Protein AF-A0A4V1UW09-F1 (afdb_monomer_lite)

pLDDT: mean 83.08, std 17.31, range [24.69, 98.88]

Secondary structure (DSSP, 8-state):
------------PPPP-----------------PPP-HHHHHHTT-EEE-S--TT--EEEE-SSEEEEE-TTSSSSSS---EEESS-EE-PPPPTT--GGG---EEEEETTEEEEE----TTSHHHHHHHHH-SEEPP--EEEEEEB-TTSPBP-GGG-EEEEEEEETTTTEEEEEEEETTEEEEEEEEE-SSSS-EEEEEE-TTTTTTSEEEEEE--B-----S-SS-SBTTS---TTEEEEEETTEEEEEE--TT-SS--EEEEEE--SS------SSTT-------EEEEEEEEETTEEEE-HHHHHTT-BTTB------TTTT--SSTTS--EEEEEEEETTEEEE-

Sequence (351 aa):
MTKRLFVSLAFLTPISSALTALPAAAQMSSTPKVPIDRRALVTRHNIVLTQFNGERPLQVGNGEFAFGMDITGLQSFTPFNTMSHWGWRSLPLPEGKKPEDYRRQLVDSNGRKVPYSIADPMQPEISEWLKGNPHRINLGRVGLKLTKSDGTAATAEDIQNPRQELDLWSGLVTSRFTFEGQPVEVVTACDPDADAVAARIDSPLLQSGKLAVFLDFPGDNGSQFQNFVGDWSRPDIGGARLKLKGQRAEIARRFEGDTQDNYHVALTWQGVATLTAPENPSRTSVLPLIIEKAEYGRGNSWVDATEALTKRIRGNRLSIRIEDTLVGDPAPGVSKSLKLTYSLGGRRIET

Foldseek 3Di:
DDDDDDDDDDDDDDDDDDDDDDPDDPPPPPPPPDDDPVLVVQQVPKDKDFAWDQQDFDWFDQQFWIATDTLLLFCALHQAATFGPQQWDADDAPPPDDLVVDFFAQDDDPNGGDGHLAADPVPNRSSVRVVLPGAGAGPWTKHKFAADPVRDTDFSVQWARWMWIQRRVVSKIWIWTDGPNKIKIKIWHQDNPDNDIDIDIDIPCVVVVRIDMDIFAAAADSDHPDSHHHHPLPGQLVQWDWDDDPQKIKIFGDHPPDPDGSDIDIGGDDDDDDDDDPPDPNDDPFPAKAFPWKWKFDDPFIDTLRVLQRVQDDRRDGDDDDDCVSPHDRDPPDDIDMWTWIDGSNDTDTD

Radius of gyration: 29.02 Å; chains: 1; bounding box: 67×98×60 Å

Structure (mmCIF, N/CA/C/O backbone):
data_AF-A0A4V1UW09-F1
#
_entry.id   AF-A0A4V1UW09-F1
#
loop_
_atom_site.group_PDB
_atom_site.id
_atom_site.type_symbol
_atom_site.label_atom_id
_atom_site.label_alt_id
_atom_site.label_comp_id
_atom_site.label_asym_id
_atom_site.label_entity_id
_atom_site.label_seq_id
_atom_site.pdbx_PDB_ins_code
_atom_site.Cartn_x
_atom_site.Cartn_y
_atom_site.Cartn_z
_atom_site.occupancy
_atom_site.B_iso_or_equiv
_atom_site.auth_seq_id
_atom_site.auth_comp_id
_atom_site.auth_asym_id
_atom_site.auth_atom_id
_atom_site.pdbx_PDB_model_num
ATOM 1 N N . MET A 1 1 ? -20.527 -28.618 -17.630 1.00 37.94 1 MET A N 1
ATOM 2 C CA . MET A 1 1 ? -19.744 -29.690 -18.285 1.00 37.94 1 MET A CA 1
ATOM 3 C C . MET A 1 1 ? -19.390 -30.725 -17.232 1.00 37.94 1 MET A C 1
ATOM 5 O O . MET A 1 1 ? -18.477 -30.530 -16.446 1.00 37.94 1 MET A O 1
ATOM 9 N N . THR A 1 2 ? -20.187 -31.782 -17.162 1.00 33.31 2 THR A N 1
ATOM 10 C CA . THR A 1 2 ? -20.083 -32.854 -16.169 1.00 33.31 2 THR A CA 1
ATOM 11 C C . THR A 1 2 ? -19.321 -34.000 -16.822 1.00 33.31 2 THR A C 1
ATOM 13 O O . THR A 1 2 ? -19.770 -34.502 -17.849 1.00 33.31 2 THR A O 1
ATOM 16 N N . LYS A 1 3 ? -18.174 -34.417 -16.280 1.00 27.38 3 LYS A N 1
ATOM 17 C CA . LYS A 1 3 ? -17.483 -35.628 -16.745 1.00 27.38 3 LYS A CA 1
ATOM 18 C C . LYS A 1 3 ? -17.349 -36.607 -15.584 1.00 27.38 3 LYS A C 1
ATOM 20 O O . LYS A 1 3 ? -16.465 -36.479 -14.746 1.00 27.38 3 LYS A O 1
ATOM 25 N N . ARG A 1 4 ? -18.276 -37.567 -15.539 1.00 29.12 4 ARG A N 1
ATOM 26 C CA . ARG A 1 4 ? -18.115 -38.838 -14.824 1.00 29.12 4 ARG A CA 1
ATOM 27 C C . ARG A 1 4 ? -17.403 -39.806 -15.768 1.00 29.12 4 ARG A C 1
ATOM 29 O O . ARG A 1 4 ? -17.804 -39.926 -16.921 1.00 29.12 4 ARG A O 1
ATOM 36 N N . LEU A 1 5 ? -16.371 -40.475 -15.268 1.00 24.84 5 LEU A N 1
ATOM 37 C CA . LEU A 1 5 ? -15.670 -41.565 -15.940 1.00 24.84 5 LEU A CA 1
ATOM 38 C C . LEU A 1 5 ? -16.049 -42.864 -15.220 1.00 24.84 5 LEU A C 1
ATOM 40 O O . LEU A 1 5 ? -15.962 -42.928 -13.996 1.00 24.84 5 LEU A O 1
ATOM 44 N N . PHE A 1 6 ? -16.482 -43.875 -15.967 1.00 26.77 6 PHE A N 1
ATOM 45 C CA . PHE A 1 6 ? -16.684 -45.232 -15.469 1.00 26.77 6 PHE A CA 1
ATOM 46 C C . PHE A 1 6 ? -16.184 -46.249 -16.499 1.00 26.77 6 PHE A C 1
ATOM 48 O O . PHE A 1 6 ? -16.243 -45.999 -17.701 1.00 26.77 6 PHE A O 1
ATOM 55 N N . VAL A 1 7 ? -15.840 -47.418 -15.948 1.00 24.69 7 VAL A N 1
ATOM 56 C CA . VAL A 1 7 ? -15.701 -48.759 -16.545 1.00 24.69 7 VAL A CA 1
ATOM 57 C C . VAL A 1 7 ? -14.273 -49.201 -16.899 1.00 24.69 7 VAL A C 1
ATOM 59 O O . VAL A 1 7 ? -13.681 -48.743 -17.866 1.00 24.69 7 VAL A O 1
ATOM 62 N N . SER A 1 8 ? -13.772 -50.198 -16.155 1.00 24.92 8 SER A N 1
ATOM 63 C CA . SER A 1 8 ? -13.668 -51.558 -16.707 1.00 24.92 8 SER A CA 1
ATOM 64 C C . SER A 1 8 ? -13.629 -52.624 -15.605 1.00 24.92 8 SER A C 1
ATOM 66 O O . SER A 1 8 ? -12.795 -52.566 -14.705 1.00 24.92 8 SER A O 1
ATOM 68 N N . LEU A 1 9 ? -14.566 -53.576 -15.673 1.00 29.00 9 LEU A N 1
ATOM 69 C CA . LEU A 1 9 ? -14.551 -54.839 -14.932 1.00 29.00 9 LEU A CA 1
ATOM 70 C C . LEU A 1 9 ? -13.849 -55.887 -15.801 1.00 29.00 9 LEU A C 1
ATOM 72 O O . LEU A 1 9 ? -14.204 -56.044 -16.968 1.00 29.00 9 LEU A O 1
ATOM 76 N N . ALA A 1 10 ? -12.948 -56.665 -15.208 1.00 31.61 10 ALA A N 1
ATOM 77 C CA . ALA A 1 10 ? -12.508 -57.938 -15.765 1.00 31.61 10 ALA A CA 1
ATOM 78 C C . ALA A 1 10 ? -12.834 -59.050 -14.761 1.00 31.61 10 ALA A C 1
ATOM 80 O O . ALA A 1 10 ? -12.365 -59.027 -13.624 1.00 31.61 10 ALA A O 1
ATOM 81 N N . PHE A 1 11 ? -13.664 -60.002 -15.187 1.00 33.44 11 PHE A N 1
ATOM 82 C CA . PHE A 1 11 ? -13.888 -61.267 -14.495 1.00 33.44 11 PHE A CA 1
ATOM 83 C C . PHE A 1 11 ? -12.809 -62.266 -14.916 1.00 33.44 11 PHE A C 1
ATOM 85 O O . PHE A 1 11 ? -12.580 -62.456 -16.109 1.00 33.44 11 PHE A O 1
ATOM 92 N N . LEU A 1 12 ? -12.203 -62.945 -13.943 1.00 35.03 12 LEU A N 1
ATOM 93 C CA . LEU A 1 12 ? -11.423 -64.162 -14.149 1.00 35.03 12 LEU A CA 1
ATOM 94 C C . LEU A 1 12 ? -11.852 -65.207 -13.109 1.00 35.03 12 LEU A C 1
ATOM 96 O O . LEU A 1 12 ? -12.046 -64.914 -11.932 1.00 35.03 12 LEU A O 1
ATOM 100 N N . THR A 1 13 ? -12.083 -66.405 -13.628 1.00 34.75 13 THR A N 1
ATOM 101 C CA . THR A 1 13 ? -12.657 -67.626 -13.047 1.00 34.75 13 THR A CA 1
ATOM 102 C C . THR A 1 13 ? -11.849 -68.236 -11.890 1.00 34.75 13 THR A C 1
ATOM 104 O O . THR A 1 13 ? -10.634 -68.044 -11.839 1.00 34.75 13 THR A O 1
ATOM 107 N N . PRO A 1 14 ? -12.470 -69.043 -11.003 1.00 38.31 14 PRO A N 1
ATOM 108 C CA . PRO A 1 14 ? -11.777 -69.665 -9.882 1.00 38.31 14 PRO A CA 1
ATOM 109 C C . PRO A 1 14 ? -11.050 -70.937 -10.340 1.00 38.31 14 PRO A C 1
ATOM 111 O O . PRO A 1 14 ? -11.674 -71.871 -10.842 1.00 38.31 14 PRO A O 1
ATOM 114 N N . ILE A 1 15 ? -9.735 -70.999 -10.138 1.00 43.72 15 ILE A N 1
ATOM 115 C CA . ILE A 1 15 ? -8.978 -72.254 -10.187 1.00 43.72 15 ILE A CA 1
ATOM 116 C C . ILE A 1 15 ? -8.729 -72.677 -8.743 1.00 43.72 15 ILE A C 1
ATOM 118 O O . ILE A 1 15 ? -8.086 -71.971 -7.970 1.00 43.72 15 ILE A O 1
ATOM 122 N N . SER A 1 16 ? -9.290 -73.828 -8.385 1.00 42.91 16 SER A N 1
ATOM 123 C CA . SER A 1 16 ? -9.068 -74.494 -7.108 1.00 42.91 16 SER A CA 1
ATOM 124 C C . SER A 1 16 ? -7.647 -75.057 -7.093 1.00 42.91 16 SER A C 1
ATOM 126 O O . SER A 1 16 ? -7.274 -75.856 -7.952 1.00 42.91 16 SER A O 1
ATOM 128 N N . SER A 1 17 ? -6.817 -74.613 -6.156 1.00 41.69 17 SER A N 1
ATOM 129 C CA . SER A 1 17 ? -5.482 -75.164 -5.920 1.00 41.69 17 SER A CA 1
ATOM 130 C C . SER A 1 17 ? -5.206 -75.110 -4.425 1.00 41.69 17 SER A C 1
ATOM 132 O O . SER A 1 17 ? -5.268 -74.049 -3.808 1.00 41.69 17 SER A O 1
ATOM 134 N N . ALA A 1 18 ? -4.967 -76.284 -3.844 1.00 50.38 18 ALA A N 1
ATOM 135 C CA . ALA A 1 18 ? -4.646 -76.462 -2.439 1.00 50.38 18 ALA A CA 1
ATOM 136 C C . ALA A 1 18 ? -3.384 -75.663 -2.083 1.00 50.38 18 ALA A C 1
ATOM 138 O O . ALA A 1 18 ? -2.299 -75.962 -2.578 1.00 50.38 18 ALA A O 1
ATOM 139 N N . LEU A 1 19 ? -3.534 -74.652 -1.224 1.00 41.97 19 LEU A N 1
ATOM 140 C CA . LEU A 1 19 ? -2.417 -73.923 -0.638 1.00 41.97 19 LEU A CA 1
ATOM 141 C C . LEU A 1 19 ? -2.230 -74.380 0.808 1.00 41.97 19 LEU A C 1
ATOM 143 O 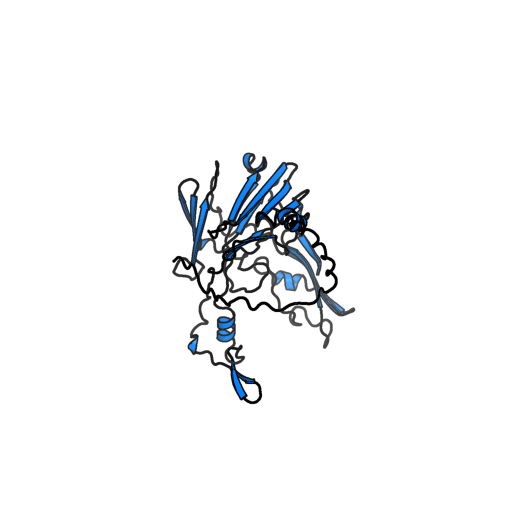O . LEU A 1 19 ? -3.098 -74.211 1.663 1.00 41.97 19 LEU A O 1
ATOM 147 N N . THR A 1 20 ? -1.067 -74.969 1.050 1.00 48.03 20 THR A N 1
ATOM 148 C CA . THR A 1 20 ? -0.449 -75.195 2.356 1.00 48.03 20 THR A CA 1
ATOM 149 C C . THR A 1 20 ? -0.606 -73.978 3.269 1.00 48.03 20 THR A C 1
ATOM 151 O O . THR A 1 20 ? -0.266 -72.861 2.876 1.00 48.03 20 THR A O 1
ATOM 154 N N . ALA A 1 21 ? -1.094 -74.200 4.492 1.00 44.16 21 ALA A N 1
ATOM 155 C CA . ALA A 1 21 ? -1.232 -73.170 5.514 1.00 44.16 21 ALA A CA 1
ATOM 156 C C . ALA A 1 21 ? 0.141 -72.568 5.867 1.00 44.16 21 ALA A C 1
ATOM 158 O O . ALA A 1 21 ? 0.955 -73.189 6.549 1.00 44.16 21 ALA A O 1
ATOM 159 N N . LEU A 1 22 ? 0.392 -71.350 5.388 1.00 48.62 22 LEU A N 1
ATOM 160 C CA . LEU A 1 22 ? 1.431 -70.471 5.919 1.00 48.62 22 LEU A CA 1
ATOM 161 C C . LEU A 1 22 ? 1.029 -70.038 7.341 1.00 48.62 22 LEU A C 1
ATOM 163 O O . LEU A 1 22 ? -0.162 -69.821 7.587 1.00 48.62 22 LEU A O 1
ATOM 167 N N . PRO A 1 23 ? 1.982 -69.893 8.280 1.00 51.88 23 PRO A N 1
ATOM 168 C CA . PRO A 1 23 ? 1.680 -69.366 9.603 1.00 51.88 23 PRO A CA 1
ATOM 169 C C . PRO A 1 23 ? 1.062 -67.976 9.445 1.00 51.88 23 PRO A C 1
ATOM 171 O O . PRO A 1 23 ? 1.557 -67.156 8.671 1.00 51.88 23 PRO A O 1
ATOM 174 N N . ALA A 1 24 ? -0.049 -67.750 10.149 1.00 53.59 24 ALA A N 1
ATOM 175 C CA . ALA A 1 24 ? -0.784 -66.497 10.139 1.00 53.59 24 ALA A CA 1
ATOM 176 C C . ALA A 1 24 ? 0.193 -65.327 10.309 1.00 53.59 24 ALA A C 1
ATOM 178 O O . ALA A 1 24 ? 0.817 -65.175 11.360 1.00 53.59 24 ALA A O 1
ATOM 179 N N . ALA A 1 25 ? 0.338 -64.516 9.257 1.00 56.69 25 ALA A N 1
ATOM 180 C CA . ALA A 1 25 ? 0.996 -63.230 9.365 1.00 56.69 25 ALA A CA 1
ATOM 181 C C . ALA A 1 25 ? 0.280 -62.475 10.485 1.00 56.69 25 ALA A C 1
ATOM 183 O O . ALA A 1 25 ? -0.930 -62.251 10.400 1.00 56.69 25 ALA A O 1
ATOM 184 N N . ALA A 1 26 ? 1.011 -62.148 11.552 1.00 56.34 26 ALA A N 1
ATOM 185 C CA . ALA A 1 26 ? 0.511 -61.275 12.595 1.00 56.34 26 ALA A CA 1
ATOM 186 C C . ALA A 1 26 ? -0.080 -60.048 11.898 1.00 56.34 26 ALA A C 1
ATOM 188 O O . ALA A 1 26 ? 0.630 -59.340 11.180 1.00 56.34 26 ALA A O 1
ATOM 189 N N . GLN A 1 27 ? -1.392 -59.850 12.042 1.00 55.12 27 GLN A N 1
ATOM 190 C CA . GLN A 1 27 ? -2.041 -58.625 11.610 1.00 55.12 27 GLN A CA 1
ATOM 191 C C . GLN A 1 27 ? -1.307 -57.498 12.329 1.00 55.12 27 GLN A C 1
ATOM 193 O O . GLN A 1 27 ? -1.491 -57.308 13.530 1.00 55.12 27 GLN A O 1
ATOM 198 N N . MET A 1 28 ? -0.431 -56.786 11.612 1.00 57.62 28 MET A N 1
ATOM 199 C CA . MET A 1 28 ? 0.033 -55.483 12.059 1.00 57.62 28 MET A CA 1
ATOM 200 C C . MET A 1 28 ? -1.240 -54.678 12.254 1.00 57.62 28 MET A C 1
ATOM 202 O O . MET A 1 28 ? -1.923 -54.334 11.288 1.00 57.62 28 MET A O 1
ATOM 206 N N . SER A 1 29 ? -1.600 -54.461 13.514 1.00 57.50 29 SER A N 1
ATOM 207 C CA . SER A 1 29 ? -2.658 -53.551 13.888 1.00 57.50 29 SER A CA 1
ATOM 208 C C . SER A 1 29 ? -2.299 -52.214 13.259 1.00 57.50 29 SER A C 1
ATOM 210 O O . SER A 1 29 ? -1.340 -51.554 13.656 1.00 57.50 29 SER A O 1
ATOM 212 N N . SER A 1 30 ? -3.024 -51.840 12.204 1.00 65.12 30 SER A N 1
ATOM 213 C CA . SER A 1 30 ? -2.934 -50.497 11.662 1.00 65.12 30 SER A CA 1
ATOM 214 C C . SER A 1 30 ? -3.306 -49.573 12.809 1.00 65.12 30 SER A C 1
ATOM 216 O O . SER A 1 30 ? -4.461 -49.576 13.244 1.00 65.12 30 SER A O 1
ATOM 218 N N . THR A 1 31 ? -2.335 -48.834 13.341 1.00 68.56 31 THR A N 1
ATOM 219 C CA . THR A 1 31 ? -2.609 -47.782 14.312 1.00 68.56 31 THR A CA 1
ATOM 220 C C . THR A 1 31 ? -3.705 -46.915 13.705 1.00 68.56 31 THR A C 1
ATOM 222 O O . THR A 1 31 ? -3.542 -46.465 12.562 1.00 68.56 31 THR A O 1
ATOM 225 N N . PRO A 1 32 ? -4.853 -46.736 14.385 1.00 66.94 32 PRO A N 1
ATOM 226 C CA . PRO A 1 32 ? -5.918 -45.914 13.843 1.00 66.94 32 PRO A CA 1
ATOM 227 C C . PRO A 1 32 ? -5.314 -44.546 13.543 1.00 66.94 32 PRO A C 1
ATOM 229 O O . PRO A 1 32 ? -4.756 -43.897 14.429 1.00 66.94 32 PRO A O 1
ATOM 232 N N . LYS A 1 33 ? -5.345 -44.146 12.267 1.00 76.62 33 LYS A N 1
ATOM 233 C CA . LYS A 1 33 ? -4.875 -42.827 11.851 1.00 76.62 33 LYS A CA 1
ATOM 234 C C . LYS A 1 33 ? -5.760 -41.811 12.553 1.00 76.62 33 LYS A C 1
ATOM 236 O O . LYS A 1 33 ? -6.896 -41.603 12.133 1.00 76.62 33 LYS A O 1
ATOM 241 N N . VAL A 1 34 ? -5.249 -41.214 13.627 1.00 84.88 34 VAL A N 1
ATOM 242 C CA . VAL A 1 34 ? -5.912 -40.097 14.294 1.00 84.88 34 VAL A CA 1
ATOM 243 C C . VAL A 1 34 ? -6.091 -39.005 13.236 1.00 84.88 34 VAL A C 1
ATOM 245 O O . VAL A 1 34 ? -5.096 -38.594 12.627 1.00 84.88 34 VAL A O 1
ATOM 248 N N . PRO A 1 35 ? -7.332 -38.577 12.944 1.00 92.06 35 PRO A N 1
ATOM 249 C CA . PRO A 1 35 ? -7.565 -37.510 11.985 1.00 92.06 35 PRO A CA 1
ATOM 250 C C . PRO A 1 35 ? -6.794 -36.255 12.396 1.00 92.06 35 PRO A C 1
ATOM 252 O O . PRO A 1 35 ? -6.795 -35.870 13.562 1.00 92.06 35 PRO A O 1
ATOM 255 N N . ILE A 1 36 ? -6.129 -35.614 11.435 1.00 93.62 36 ILE A N 1
ATOM 256 C CA . ILE A 1 36 ? -5.436 -34.348 11.684 1.00 93.62 36 ILE A CA 1
ATOM 257 C C . ILE A 1 36 ? -6.496 -33.276 11.936 1.00 93.62 36 ILE A C 1
ATOM 259 O O . ILE A 1 36 ? -7.305 -32.993 11.047 1.00 93.62 36 ILE A O 1
ATOM 263 N N . ASP A 1 37 ? -6.450 -32.638 13.104 1.00 95.69 37 ASP A N 1
ATOM 264 C CA . ASP A 1 37 ? -7.153 -31.377 13.320 1.00 95.69 37 ASP A CA 1
ATOM 265 C C . ASP A 1 37 ? -6.466 -30.288 12.489 1.00 95.69 37 ASP A C 1
ATOM 267 O O . ASP A 1 37 ? -5.467 -29.687 12.888 1.00 95.69 37 ASP A O 1
ATOM 271 N N . ARG A 1 38 ? -6.979 -30.081 11.274 1.00 96.50 38 ARG A N 1
ATOM 272 C CA . ARG A 1 38 ? -6.417 -29.121 10.322 1.00 96.50 38 ARG A CA 1
ATOM 273 C C . ARG A 1 38 ? -6.511 -27.690 10.833 1.00 96.50 38 ARG A C 1
ATOM 275 O O . ARG A 1 38 ? -5.609 -26.910 10.552 1.00 96.50 38 ARG A O 1
ATOM 282 N N . ARG A 1 39 ? -7.562 -27.354 11.585 1.00 96.75 39 ARG A N 1
ATOM 283 C CA . ARG A 1 39 ? -7.731 -26.001 12.113 1.00 96.75 39 ARG A CA 1
ATOM 284 C C . ARG A 1 39 ? -6.692 -25.737 13.190 1.00 96.75 39 ARG A C 1
ATOM 286 O O . ARG A 1 39 ? -5.951 -24.772 13.068 1.00 96.75 39 ARG A O 1
ATOM 293 N N . ALA A 1 40 ? -6.555 -26.630 14.170 1.00 96.25 40 ALA A N 1
ATOM 294 C CA . ALA A 1 40 ? -5.510 -26.507 15.187 1.00 96.25 40 ALA A CA 1
ATOM 295 C C . ALA A 1 40 ? -4.101 -26.509 14.569 1.00 96.25 40 ALA A C 1
ATOM 297 O O . ALA A 1 40 ? -3.235 -25.736 14.982 1.00 96.25 40 ALA A O 1
ATOM 298 N N . LEU A 1 41 ? -3.878 -27.343 13.546 1.00 96.62 41 LEU A N 1
ATOM 299 C CA . LEU A 1 41 ? -2.613 -27.399 12.818 1.00 96.62 41 LEU A CA 1
ATOM 300 C C . LEU A 1 41 ? -2.276 -26.074 12.123 1.00 96.62 41 LEU A C 1
ATOM 302 O O . LEU A 1 41 ? -1.120 -25.674 12.162 1.00 96.62 41 LEU A O 1
ATOM 306 N N . VAL A 1 42 ? -3.241 -25.409 11.486 1.00 97.94 42 VAL A N 1
ATOM 307 C CA . VAL A 1 42 ? -3.017 -24.132 10.789 1.00 97.94 42 VAL A CA 1
ATOM 308 C C . VAL A 1 42 ? -2.918 -22.976 11.786 1.00 97.94 42 VAL A C 1
ATOM 310 O O . VAL A 1 42 ? -1.944 -22.229 11.759 1.00 97.94 42 VAL A O 1
ATOM 313 N N . THR A 1 43 ? -3.867 -22.868 12.719 1.00 97.00 43 THR A N 1
ATOM 314 C CA . THR A 1 43 ? -3.973 -21.740 13.658 1.00 97.00 43 THR A CA 1
ATOM 315 C C . THR A 1 43 ? -2.771 -21.625 14.599 1.00 97.00 43 THR A C 1
ATOM 317 O O . THR A 1 43 ? -2.393 -20.520 14.976 1.00 97.00 43 THR A O 1
ATOM 320 N N . ARG A 1 44 ? -2.086 -22.729 14.939 1.00 96.69 44 ARG A N 1
ATOM 321 C CA . ARG A 1 44 ? -0.845 -22.659 15.742 1.00 96.69 44 ARG A CA 1
ATOM 322 C C . ARG A 1 44 ? 0.302 -21.906 15.044 1.00 96.69 44 ARG A C 1
ATOM 324 O O . ARG A 1 44 ? 1.305 -21.617 15.687 1.00 96.69 44 ARG A O 1
ATOM 331 N N . HIS A 1 45 ? 0.182 -21.654 13.739 1.00 98.06 45 HIS A N 1
ATOM 332 C CA . HIS A 1 45 ? 1.152 -20.923 12.924 1.00 98.06 45 HIS A CA 1
ATOM 333 C C . HIS A 1 45 ? 0.680 -19.509 12.555 1.00 98.06 45 HIS A C 1
ATOM 335 O O . HIS A 1 45 ? 1.330 -18.867 11.731 1.00 98.06 45 HIS A O 1
ATOM 341 N N . ASN A 1 46 ? -0.416 -19.019 13.150 1.00 98.44 46 ASN A N 1
ATOM 342 C CA . ASN A 1 46 ? -0.857 -17.638 12.971 1.00 98.44 46 ASN A CA 1
ATOM 343 C C . ASN A 1 46 ? 0.298 -16.664 13.212 1.00 98.44 46 ASN A C 1
ATOM 345 O O . ASN A 1 46 ? 1.077 -16.803 14.160 1.00 98.44 46 ASN A O 1
ATOM 349 N N . ILE A 1 47 ? 0.403 -15.671 12.336 1.00 97.94 47 ILE A N 1
ATOM 350 C CA . ILE A 1 47 ? 1.478 -14.686 12.404 1.00 97.94 47 ILE A CA 1
ATOM 351 C C . ILE A 1 47 ? 1.018 -13.573 13.331 1.00 97.94 47 ILE A C 1
ATOM 353 O O . ILE A 1 47 ? -0.021 -12.965 13.090 1.00 97.94 47 ILE A O 1
ATOM 357 N N . VAL A 1 48 ? 1.803 -13.294 14.370 1.00 98.19 48 VAL A N 1
ATOM 358 C CA . VAL A 1 48 ? 1.524 -12.223 15.330 1.00 98.19 48 VAL A CA 1
ATOM 359 C C . VAL A 1 48 ? 2.662 -11.212 15.304 1.00 98.19 48 VAL A C 1
ATOM 361 O O . VAL A 1 48 ? 3.817 -11.559 15.551 1.00 98.19 48 VAL A O 1
ATOM 364 N N . LEU A 1 49 ? 2.329 -9.953 15.030 1.00 97.81 49 LEU A N 1
ATOM 365 C CA . LEU A 1 49 ? 3.228 -8.810 15.140 1.00 97.81 49 LEU A CA 1
ATOM 366 C C . LEU A 1 49 ? 2.813 -7.957 16.340 1.00 97.81 49 LEU A C 1
ATOM 368 O O . LEU A 1 49 ? 1.636 -7.659 16.521 1.00 97.81 49 LEU A O 1
ATOM 372 N N . THR A 1 50 ? 3.779 -7.539 17.154 1.00 97.50 50 THR A N 1
ATOM 373 C CA . THR A 1 50 ? 3.538 -6.716 18.357 1.00 97.50 50 THR A CA 1
ATOM 374 C C . THR A 1 50 ? 4.278 -5.380 18.325 1.00 97.50 50 THR A C 1
ATOM 376 O O . THR A 1 50 ? 4.446 -4.724 19.347 1.00 97.50 50 THR A O 1
ATOM 379 N N . GLN A 1 51 ? 4.805 -5.006 17.160 1.00 90.56 51 GLN A N 1
ATOM 380 C CA . GLN A 1 51 ? 5.581 -3.787 16.960 1.00 90.56 51 GLN A CA 1
ATOM 381 C C . GLN A 1 51 ? 5.525 -3.361 15.496 1.00 90.56 51 GLN A C 1
ATOM 383 O O . GLN A 1 51 ? 5.459 -4.201 14.596 1.00 90.56 51 GLN A O 1
ATOM 388 N N . PHE A 1 52 ? 5.579 -2.052 15.263 1.00 85.81 52 PHE A N 1
ATOM 389 C CA . PHE A 1 52 ? 5.631 -1.494 13.921 1.00 85.81 52 PHE A CA 1
ATOM 390 C C . PHE A 1 52 ? 6.963 -1.810 13.221 1.00 85.81 52 PHE A C 1
ATOM 392 O O . PHE A 1 52 ? 8.052 -1.669 13.786 1.00 85.81 52 PHE A O 1
ATOM 399 N N . ASN A 1 53 ? 6.882 -2.183 11.944 1.00 82.06 53 ASN A N 1
ATOM 400 C CA . ASN A 1 53 ? 8.032 -2.349 11.069 1.00 82.06 53 ASN A CA 1
ATOM 401 C C . ASN A 1 53 ? 7.693 -1.824 9.668 1.00 82.06 53 ASN A C 1
ATOM 403 O O . ASN A 1 53 ? 6.794 -2.347 9.016 1.00 82.06 53 ASN A O 1
ATOM 407 N N . GLY A 1 54 ? 8.436 -0.816 9.204 1.00 77.19 54 GLY A N 1
ATOM 408 C CA . GLY A 1 54 ? 8.198 -0.164 7.912 1.00 77.19 54 GLY A CA 1
ATOM 409 C C . GLY A 1 54 ? 8.576 -0.997 6.682 1.00 77.19 54 GLY A C 1
ATOM 410 O O . GLY A 1 54 ? 8.370 -0.545 5.567 1.00 77.19 54 GLY A O 1
ATOM 411 N N . GLU A 1 55 ? 9.121 -2.203 6.847 1.00 79.62 55 GLU A N 1
ATOM 412 C CA . GLU A 1 55 ? 9.579 -3.053 5.737 1.00 79.62 55 GLU A CA 1
ATOM 413 C C . GLU A 1 55 ? 8.943 -4.448 5.738 1.00 79.62 55 GLU A C 1
ATOM 415 O O . GLU A 1 55 ? 9.183 -5.241 4.830 1.00 79.62 55 GLU A O 1
ATOM 420 N N . ARG A 1 56 ? 8.140 -4.777 6.757 1.00 84.12 56 ARG A N 1
ATOM 421 C CA . ARG A 1 56 ? 7.565 -6.117 6.947 1.00 84.12 56 ARG A CA 1
ATOM 422 C C . ARG A 1 56 ? 6.044 -6.045 7.061 1.00 84.12 56 ARG A C 1
ATOM 424 O O . ARG A 1 56 ? 5.521 -6.181 8.168 1.00 84.12 56 ARG A O 1
ATOM 431 N N . PRO A 1 57 ? 5.340 -5.808 5.944 1.00 92.00 57 PRO A N 1
ATOM 432 C CA . PRO A 1 57 ? 3.888 -5.774 5.959 1.00 92.00 57 PRO A CA 1
ATOM 433 C C . PRO A 1 57 ? 3.320 -7.172 6.205 1.00 92.00 57 PRO A C 1
ATOM 435 O O . PRO A 1 57 ? 3.854 -8.161 5.696 1.00 92.00 57 PRO A O 1
ATOM 438 N N . LEU A 1 58 ? 2.188 -7.249 6.907 1.00 96.94 58 LEU A N 1
ATOM 439 C CA . LEU A 1 58 ? 1.261 -8.353 6.658 1.00 96.94 58 LEU A CA 1
ATOM 440 C C . LEU A 1 58 ? 0.471 -8.058 5.388 1.00 96.94 58 LEU A C 1
ATOM 442 O O . LEU A 1 58 ? 0.334 -6.907 4.973 1.00 96.94 58 LEU A O 1
ATOM 446 N N . GLN A 1 59 ? -0.036 -9.106 4.756 1.00 96.31 59 GLN A N 1
ATOM 447 C CA . GLN A 1 59 ? -0.749 -8.996 3.495 1.00 96.31 59 GLN A CA 1
ATOM 448 C C . GLN A 1 59 ? -2.004 -9.858 3.527 1.00 96.31 59 GLN A C 1
ATOM 450 O O . GLN A 1 59 ? -1.988 -10.970 4.051 1.00 96.31 59 GLN A O 1
ATOM 455 N N . VAL A 1 60 ? -3.068 -9.337 2.923 1.00 98.06 60 VAL A N 1
ATOM 456 C CA . VAL A 1 60 ? -4.233 -10.118 2.496 1.00 98.06 60 VAL A CA 1
ATOM 457 C C . VAL A 1 60 ? -4.293 -10.112 0.974 1.00 98.06 60 VAL A C 1
ATOM 459 O O . VAL A 1 60 ? -3.861 -9.148 0.338 1.00 98.06 60 VAL A O 1
ATOM 462 N N . GLY A 1 61 ? -4.815 -11.181 0.386 1.00 97.69 61 GLY A N 1
ATOM 463 C CA . GLY A 1 61 ? -4.961 -11.295 -1.059 1.00 97.69 61 GLY A CA 1
ATOM 464 C C . GLY A 1 61 ? -5.752 -12.531 -1.458 1.00 97.69 61 GLY A C 1
ATOM 465 O O . GLY A 1 61 ? -5.904 -13.459 -0.663 1.00 97.69 61 GLY A O 1
ATOM 466 N N . ASN A 1 62 ? -6.233 -12.532 -2.694 1.00 96.88 62 ASN A N 1
ATOM 467 C CA . ASN A 1 62 ? -7.070 -13.593 -3.266 1.00 96.88 62 ASN A CA 1
ATOM 468 C C . ASN A 1 62 ? -6.373 -14.351 -4.417 1.00 96.88 62 ASN A C 1
ATOM 470 O O . ASN A 1 62 ? -6.977 -15.199 -5.064 1.00 96.88 62 ASN A O 1
ATOM 474 N N . GLY A 1 63 ? -5.089 -14.062 -4.657 1.00 95.31 63 GLY A N 1
ATOM 475 C CA . GLY A 1 63 ? -4.288 -14.618 -5.754 1.00 95.31 63 GLY A CA 1
ATOM 476 C C . GLY A 1 63 ? -4.125 -13.650 -6.926 1.00 95.31 63 GLY A C 1
ATOM 477 O O . GLY A 1 63 ? -3.038 -13.579 -7.497 1.00 95.31 63 GLY A O 1
ATOM 478 N N . GLU A 1 64 ? -5.142 -12.830 -7.191 1.00 96.44 64 GLU A N 1
ATOM 479 C CA . GLU A 1 64 ? -5.161 -11.867 -8.297 1.00 96.44 64 GLU A CA 1
ATOM 480 C C . GLU A 1 64 ? -4.938 -10.427 -7.808 1.00 96.44 64 GLU A C 1
ATOM 482 O O . GLU A 1 64 ? -4.347 -9.617 -8.521 1.00 96.44 64 GLU A O 1
ATOM 487 N N . PHE A 1 65 ? -5.333 -10.125 -6.571 1.00 97.81 65 PHE A N 1
ATOM 488 C CA . PHE A 1 65 ? -5.155 -8.859 -5.865 1.00 97.81 65 PHE A CA 1
ATOM 489 C C . PHE A 1 65 ? -4.486 -9.086 -4.509 1.00 97.81 65 PHE A C 1
ATOM 491 O O . PHE A 1 65 ? -4.702 -10.104 -3.843 1.00 97.81 65 PHE A O 1
ATOM 498 N N . ALA A 1 66 ? -3.674 -8.119 -4.083 1.00 97.44 66 ALA A N 1
ATOM 499 C CA . ALA A 1 66 ? -3.028 -8.144 -2.784 1.00 97.44 66 ALA A CA 1
ATOM 500 C C . ALA A 1 66 ? -2.881 -6.744 -2.177 1.00 97.44 66 ALA A C 1
ATOM 502 O O . ALA A 1 66 ? -2.511 -5.781 -2.854 1.00 97.44 66 ALA A O 1
ATOM 503 N N . PHE A 1 67 ? -3.103 -6.662 -0.868 1.00 98.38 67 PHE A N 1
ATOM 504 C CA . PHE A 1 67 ? -3.029 -5.444 -0.070 1.00 98.38 67 PHE A CA 1
ATOM 505 C C . PHE A 1 67 ? -2.085 -5.655 1.117 1.00 98.38 67 PHE A C 1
ATOM 507 O O . PHE A 1 67 ? -2.369 -6.456 2.011 1.00 98.38 67 PHE A O 1
ATOM 514 N N . GLY A 1 68 ? -0.942 -4.964 1.109 1.00 97.12 68 GLY A N 1
ATOM 515 C CA . GLY A 1 68 ? -0.015 -4.933 2.244 1.00 97.12 68 GLY A CA 1
ATOM 516 C C . GLY A 1 68 ? -0.427 -3.888 3.279 1.00 97.12 68 GLY A C 1
ATOM 517 O O . GLY A 1 68 ? -0.896 -2.822 2.905 1.00 97.12 68 GLY A O 1
ATOM 518 N N . MET A 1 69 ? -0.225 -4.148 4.566 1.00 97.31 69 MET A N 1
ATOM 519 C CA . MET A 1 69 ? -0.621 -3.240 5.646 1.00 97.31 69 MET A CA 1
ATOM 520 C C . MET A 1 69 ? 0.455 -3.116 6.720 1.00 97.31 69 MET A C 1
ATOM 522 O O . MET A 1 69 ? 1.236 -4.042 6.946 1.00 97.31 69 MET A O 1
ATOM 526 N N . ASP A 1 70 ? 0.478 -1.966 7.392 1.00 95.31 70 ASP A N 1
ATOM 527 C CA . ASP A 1 70 ? 1.247 -1.783 8.617 1.00 95.31 70 ASP A CA 1
ATOM 528 C C . ASP A 1 70 ? 0.469 -2.275 9.846 1.00 95.31 70 ASP A C 1
ATOM 530 O O . ASP A 1 70 ? -0.627 -2.833 9.742 1.00 95.31 70 ASP A O 1
ATOM 534 N N . ILE A 1 71 ? 1.048 -2.070 11.031 1.00 96.88 71 ILE A N 1
ATOM 535 C CA . ILE A 1 71 ? 0.540 -2.581 12.308 1.00 96.88 71 ILE A CA 1
ATOM 536 C C . ILE A 1 71 ? -0.896 -2.129 12.635 1.00 96.88 71 ILE A C 1
ATOM 538 O O . ILE A 1 71 ? -1.586 -2.791 13.411 1.00 96.88 71 ILE A O 1
ATOM 542 N N . THR A 1 72 ? -1.377 -1.044 12.020 1.00 97.62 72 THR A N 1
ATOM 543 C CA . THR A 1 72 ? -2.748 -0.536 12.191 1.00 97.62 72 THR A CA 1
ATOM 544 C C . THR A 1 72 ? -3.811 -1.387 11.498 1.00 97.62 72 THR A C 1
ATOM 546 O O . THR A 1 72 ? -4.992 -1.194 11.762 1.00 97.62 72 THR A O 1
ATOM 549 N N . GLY A 1 73 ? -3.413 -2.323 10.629 1.00 97.94 73 GLY A N 1
ATOM 550 C CA . GLY A 1 73 ? -4.328 -3.118 9.799 1.00 97.94 73 GLY A CA 1
ATOM 551 C C . GLY A 1 73 ? -4.649 -2.461 8.453 1.00 97.94 73 GLY A C 1
ATOM 552 O O . GLY A 1 73 ? -5.363 -3.043 7.641 1.00 97.94 73 GLY A O 1
ATOM 553 N N . LEU A 1 74 ? -4.097 -1.272 8.196 1.00 98.12 74 LEU A N 1
ATOM 554 C CA . LEU A 1 74 ? -4.180 -0.519 6.942 1.00 98.12 74 LEU A CA 1
ATOM 555 C C . LEU A 1 74 ? -2.801 0.090 6.596 1.00 98.12 74 LEU A C 1
ATOM 557 O O . LEU A 1 74 ? -1.800 -0.250 7.220 1.00 98.12 74 LEU A O 1
ATOM 561 N N . GLN A 1 75 ? -2.715 0.962 5.587 1.00 94.62 75 GLN A N 1
ATOM 562 C CA . GLN A 1 75 ? -1.475 1.624 5.138 1.00 94.62 75 GLN A CA 1
ATOM 563 C C . GLN A 1 75 ? -1.362 3.049 5.710 1.00 94.62 75 GLN A C 1
ATOM 565 O O . GLN A 1 75 ? -1.326 4.038 4.975 1.00 94.62 75 GLN A O 1
ATOM 570 N N . SER A 1 76 ? -1.368 3.161 7.039 1.00 90.81 76 SER A N 1
ATOM 571 C CA . SER A 1 76 ? -1.466 4.428 7.780 1.00 90.81 76 SER A CA 1
ATOM 572 C C . SER A 1 76 ? -0.136 5.189 7.848 1.00 90.81 76 SER A C 1
ATOM 574 O O . SER A 1 76 ? -0.093 6.387 7.580 1.00 90.81 76 SER A O 1
ATOM 576 N N . PHE A 1 77 ? 0.959 4.495 8.160 1.00 85.12 77 PHE A N 1
ATOM 577 C CA . PHE A 1 77 ? 2.296 5.073 8.358 1.00 85.12 77 PHE A CA 1
ATOM 578 C C . PHE A 1 77 ? 3.282 4.698 7.256 1.00 85.12 77 PHE A C 1
ATOM 580 O O . PHE A 1 77 ? 4.327 5.330 7.110 1.00 85.12 77 PHE A O 1
ATOM 587 N N . THR A 1 78 ? 2.986 3.656 6.479 1.00 84.00 78 THR A N 1
ATOM 588 C CA . THR A 1 78 ? 3.866 3.176 5.410 1.00 84.00 78 THR A CA 1
ATOM 589 C C . THR A 1 78 ? 3.074 2.934 4.128 1.00 84.00 78 THR A C 1
ATOM 591 O O . THR A 1 78 ? 2.045 2.257 4.174 1.00 84.00 78 THR A O 1
ATOM 594 N N . PRO A 1 79 ? 3.531 3.456 2.973 1.00 85.62 79 PRO A N 1
ATOM 595 C CA . PRO A 1 79 ? 2.844 3.291 1.698 1.00 85.62 79 PRO A CA 1
ATOM 596 C C . PRO A 1 79 ? 3.173 1.926 1.077 1.00 85.62 79 PRO A C 1
ATOM 598 O O . PRO A 1 79 ? 3.795 1.841 0.017 1.00 85.62 79 PRO A O 1
ATOM 601 N N . PHE A 1 80 ? 2.794 0.845 1.763 1.00 88.75 80 PHE A N 1
ATOM 602 C CA . PHE A 1 80 ? 2.927 -0.504 1.222 1.00 88.75 80 PHE A CA 1
ATOM 603 C C . PHE A 1 80 ? 2.152 -0.662 -0.093 1.00 88.75 80 PHE A C 1
ATOM 605 O O . PHE A 1 80 ? 1.390 0.202 -0.531 1.00 88.75 80 PHE A O 1
ATOM 612 N N . ASN A 1 81 ? 2.401 -1.776 -0.772 1.00 93.12 81 ASN A N 1
ATOM 613 C CA . ASN A 1 81 ? 1.859 -1.991 -2.101 1.00 93.12 81 ASN A CA 1
ATOM 614 C C . ASN A 1 81 ? 0.426 -2.528 -2.041 1.00 93.12 81 ASN A C 1
ATOM 616 O O . ASN A 1 81 ? 0.147 -3.507 -1.342 1.00 93.12 81 ASN A O 1
ATOM 620 N N . THR A 1 82 ? -0.444 -1.920 -2.844 1.00 96.38 82 THR A N 1
ATOM 621 C CA . THR A 1 82 ? -1.726 -2.486 -3.267 1.00 96.38 82 THR A CA 1
ATOM 622 C C . THR A 1 82 ? -1.599 -2.814 -4.745 1.00 96.38 82 THR A C 1
ATOM 624 O O . THR A 1 82 ? -1.416 -1.913 -5.561 1.00 96.38 82 THR A O 1
ATOM 627 N N . MET A 1 83 ? -1.617 -4.091 -5.110 1.00 95.88 83 MET A N 1
ATOM 628 C CA . MET A 1 83 ? -1.317 -4.525 -6.478 1.00 95.88 83 MET A CA 1
ATOM 629 C C . MET A 1 83 ? -2.292 -5.588 -6.949 1.00 95.88 83 MET A C 1
ATOM 631 O O . MET A 1 83 ? -2.907 -6.283 -6.145 1.00 95.88 83 MET A O 1
ATOM 635 N N . SER A 1 84 ? -2.368 -5.743 -8.267 1.00 96.31 84 SER A N 1
ATOM 636 C CA . SER A 1 84 ? -3.100 -6.823 -8.908 1.00 96.31 84 SER A CA 1
ATOM 637 C C . SER A 1 84 ? -2.309 -7.440 -10.060 1.00 96.31 84 SER A C 1
ATOM 639 O O . SER A 1 84 ? -1.301 -6.902 -10.528 1.00 96.31 84 SER A O 1
ATOM 641 N N . HIS A 1 85 ? -2.785 -8.580 -10.543 1.00 94.50 85 HIS A N 1
ATOM 642 C CA . HIS A 1 85 ? -2.263 -9.260 -11.720 1.00 94.50 85 HIS A CA 1
ATOM 643 C C . HIS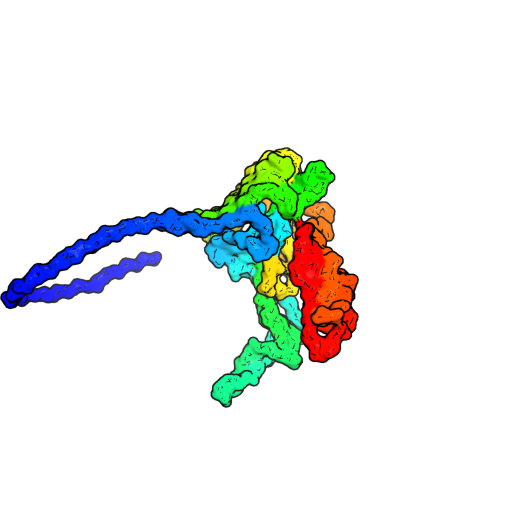 A 1 85 ? -2.534 -8.505 -13.040 1.00 94.50 85 HIS A C 1
ATOM 645 O O . HIS A 1 85 ? -1.874 -8.796 -14.035 1.00 94.50 85 HIS A O 1
ATOM 651 N N . TRP A 1 86 ? -3.453 -7.527 -13.052 1.00 94.88 86 TRP A N 1
ATOM 652 C CA . TRP A 1 86 ? -3.875 -6.752 -14.228 1.00 94.88 86 TRP A CA 1
ATOM 653 C C . TRP A 1 86 ? -3.368 -5.307 -14.204 1.00 94.88 86 TRP A C 1
ATOM 655 O O . TRP A 1 86 ? -3.347 -4.654 -15.246 1.00 94.88 86 TRP A O 1
ATOM 665 N N . GLY A 1 87 ? -2.946 -4.800 -13.042 1.00 94.31 87 GLY A N 1
ATOM 666 C CA . GLY A 1 87 ? -2.470 -3.430 -12.863 1.00 94.31 87 GLY A CA 1
ATOM 667 C C . GLY A 1 87 ? -1.094 -3.216 -13.483 1.00 94.31 87 GLY A C 1
ATOM 668 O O . GLY A 1 87 ? -0.089 -3.226 -12.773 1.00 94.31 87 GLY A O 1
ATOM 669 N N . TRP A 1 88 ? -1.053 -3.001 -14.798 1.00 93.69 88 TRP A N 1
ATOM 670 C CA . TRP A 1 88 ? 0.165 -2.753 -15.571 1.00 93.69 88 TRP A CA 1
ATOM 671 C C . TRP A 1 88 ? 0.107 -1.414 -16.303 1.00 93.69 88 TRP A C 1
ATOM 673 O O . TRP A 1 88 ? -0.950 -1.001 -16.781 1.00 93.69 88 TRP A O 1
ATOM 683 N N . ARG A 1 89 ? 1.264 -0.763 -16.446 1.00 91.00 89 ARG A N 1
ATOM 684 C CA . ARG A 1 89 ? 1.434 0.453 -17.248 1.00 91.00 89 ARG A CA 1
ATOM 685 C C . ARG A 1 89 ? 2.733 0.403 -18.047 1.00 91.00 89 ARG A C 1
ATOM 687 O O . ARG A 1 89 ? 3.682 -0.294 -17.685 1.00 91.00 89 ARG A O 1
ATOM 694 N N . SER A 1 90 ? 2.768 1.153 -19.144 1.00 91.31 90 SER A N 1
ATOM 695 C CA . SER A 1 90 ? 3.998 1.487 -19.854 1.00 91.31 90 SER A CA 1
ATOM 696 C C . SER A 1 90 ? 4.198 2.997 -19.856 1.00 91.31 90 SER A C 1
ATOM 698 O O . SER A 1 90 ? 3.267 3.741 -20.152 1.00 91.31 90 SER A O 1
ATOM 700 N N . LEU A 1 91 ? 5.412 3.445 -19.551 1.00 89.00 91 LEU A N 1
ATOM 701 C CA . LEU A 1 91 ? 5.822 4.824 -19.787 1.00 89.00 91 LEU A CA 1
ATOM 702 C C . LEU A 1 91 ? 5.889 5.104 -21.298 1.00 89.00 91 LEU A C 1
ATOM 704 O O . LEU A 1 91 ? 6.096 4.168 -22.080 1.00 89.00 91 LEU A O 1
ATOM 708 N N . PRO A 1 92 ? 5.779 6.373 -21.730 1.00 88.81 92 PRO A N 1
ATOM 709 C CA . PRO A 1 92 ? 6.026 6.743 -23.118 1.00 88.81 92 PRO A CA 1
ATOM 710 C C . PRO A 1 92 ? 7.389 6.239 -23.606 1.00 88.81 92 PRO A C 1
ATOM 712 O O . PRO A 1 92 ? 8.355 6.201 -22.841 1.00 88.81 92 PRO A O 1
ATOM 715 N N . LEU A 1 93 ? 7.460 5.841 -24.877 1.00 90.94 93 LEU A N 1
ATOM 716 C CA . LEU A 1 93 ? 8.728 5.504 -25.527 1.00 90.94 93 LEU A CA 1
ATOM 717 C C . LEU A 1 93 ? 9.682 6.710 -25.509 1.00 90.94 93 LEU A C 1
ATOM 719 O O . LEU A 1 93 ? 9.208 7.850 -25.556 1.00 90.94 93 LEU A O 1
ATOM 723 N N . PRO A 1 94 ? 11.010 6.484 -25.500 1.00 91.25 94 PRO A N 1
ATOM 724 C CA . PRO A 1 94 ? 11.967 7.565 -25.690 1.00 91.25 94 PRO A CA 1
ATOM 725 C C . PRO A 1 94 ? 11.709 8.298 -27.013 1.00 91.25 94 PRO A C 1
ATOM 727 O O . PRO A 1 94 ? 11.270 7.694 -27.998 1.00 91.25 94 PRO A O 1
ATOM 730 N N . GLU A 1 95 ? 11.979 9.601 -27.038 1.00 91.88 95 GLU A N 1
ATOM 731 C CA . GLU A 1 95 ? 11.660 10.455 -28.182 1.00 91.88 95 GLU A CA 1
ATOM 732 C C . GLU A 1 95 ? 12.294 9.930 -29.481 1.00 91.88 95 GLU A C 1
ATOM 734 O O . GLU A 1 95 ? 13.476 9.586 -29.541 1.00 91.88 95 GLU A O 1
ATOM 739 N N . GLY A 1 96 ? 11.479 9.827 -30.534 1.00 92.25 96 GLY A N 1
ATOM 740 C CA . GLY A 1 96 ? 11.918 9.350 -31.846 1.00 92.25 96 GLY A CA 1
ATOM 741 C C . GLY A 1 96 ? 12.270 7.859 -31.924 1.00 92.25 96 GLY A C 1
ATOM 742 O O . GLY A 1 96 ? 12.714 7.420 -32.984 1.00 92.25 96 GLY A O 1
ATOM 743 N N . LYS A 1 97 ? 12.078 7.076 -30.853 1.00 92.12 97 LYS A N 1
ATOM 744 C CA . LYS A 1 97 ? 12.327 5.628 -30.844 1.00 92.12 97 LYS A CA 1
ATOM 745 C C . LYS A 1 97 ? 11.059 4.822 -31.082 1.00 92.12 97 LYS A C 1
ATOM 747 O O . LYS A 1 97 ? 9.950 5.229 -30.735 1.00 92.12 97 LYS A O 1
ATOM 752 N N . LYS A 1 98 ? 11.251 3.620 -31.614 1.00 92.75 98 LYS A N 1
ATOM 753 C CA . LYS A 1 98 ? 10.236 2.577 -31.736 1.00 92.75 98 LYS A CA 1
ATOM 754 C C . LYS A 1 98 ? 10.745 1.267 -31.130 1.00 92.75 98 LYS A C 1
ATOM 756 O O . LYS A 1 98 ? 11.956 1.035 -31.133 1.00 92.75 98 LYS A O 1
ATOM 761 N N . PRO A 1 99 ? 9.866 0.372 -30.644 1.00 89.56 99 PRO A N 1
ATOM 762 C CA . PRO A 1 99 ? 10.287 -0.938 -30.146 1.00 89.56 99 PRO A CA 1
ATOM 763 C C . PRO A 1 99 ? 11.079 -1.735 -31.192 1.00 89.56 99 PRO A C 1
ATOM 765 O O . PRO A 1 99 ? 12.011 -2.460 -30.847 1.00 89.56 99 PRO A O 1
ATOM 768 N N . GLU A 1 100 ? 10.760 -1.557 -32.477 1.00 91.88 100 GLU A N 1
ATOM 769 C CA . GLU A 1 100 ? 11.438 -2.216 -33.596 1.00 91.88 100 GLU A CA 1
ATOM 770 C C . GLU A 1 100 ? 12.860 -1.699 -33.840 1.00 91.88 100 GLU A C 1
ATOM 772 O O . GLU A 1 100 ? 13.600 -2.329 -34.596 1.00 91.88 100 GLU A O 1
ATOM 777 N N . ASP A 1 101 ? 13.271 -0.588 -33.223 1.00 89.31 101 ASP A N 1
ATOM 778 C CA . ASP A 1 101 ? 14.647 -0.092 -33.315 1.00 89.31 101 ASP A CA 1
ATOM 779 C C . ASP A 1 101 ? 15.614 -0.966 -32.508 1.00 89.31 101 ASP A C 1
ATOM 781 O O . ASP A 1 101 ? 16.811 -0.999 -32.809 1.00 89.31 101 ASP A O 1
ATOM 785 N N . TYR A 1 102 ? 15.104 -1.707 -31.517 1.00 92.62 102 TYR A N 1
ATOM 786 C CA . TYR A 1 102 ? 15.917 -2.584 -30.689 1.00 92.62 102 TYR A CA 1
ATOM 787 C C . TYR A 1 102 ? 16.504 -3.745 -31.499 1.00 92.62 102 TYR A C 1
ATOM 789 O O . TYR A 1 102 ? 15.830 -4.410 -32.300 1.00 92.62 102 TYR A O 1
ATOM 797 N N . ARG A 1 103 ? 17.793 -4.012 -31.286 1.00 89.81 103 ARG A N 1
ATOM 798 C CA . ARG A 1 103 ? 18.498 -5.150 -31.879 1.00 89.81 103 ARG A CA 1
ATOM 799 C C . ARG A 1 103 ? 18.950 -6.100 -30.777 1.00 89.81 103 ARG A C 1
ATOM 801 O O . ARG A 1 103 ? 19.688 -5.732 -29.867 1.00 89.81 103 ARG A O 1
ATOM 808 N N . ARG A 1 104 ? 18.504 -7.358 -30.876 1.00 91.62 104 ARG A N 1
ATOM 809 C CA . ARG A 1 104 ? 18.926 -8.423 -29.958 1.00 91.62 104 ARG A CA 1
ATOM 810 C C . ARG A 1 104 ? 20.436 -8.611 -30.035 1.00 91.62 104 ARG A C 1
ATOM 812 O O . ARG A 1 104 ? 21.005 -8.645 -31.125 1.00 91.62 104 ARG A O 1
ATOM 819 N N . GLN A 1 105 ? 21.049 -8.811 -28.880 1.00 92.69 105 GLN A N 1
ATOM 820 C CA . GLN A 1 105 ? 22.487 -9.011 -28.766 1.00 92.69 105 GLN A CA 1
ATOM 821 C C . GLN A 1 105 ? 22.842 -10.469 -29.048 1.00 92.69 105 GLN A C 1
ATOM 823 O O . GLN A 1 105 ? 22.174 -11.383 -28.565 1.00 92.69 105 GLN A O 1
ATOM 828 N N . LEU A 1 106 ? 23.898 -10.704 -29.824 1.00 94.12 106 LEU A N 1
ATOM 829 C CA . LEU A 1 106 ? 24.392 -12.053 -30.088 1.00 94.12 106 LEU A CA 1
ATOM 830 C C . LEU A 1 106 ? 25.293 -12.514 -28.942 1.00 94.12 106 LEU A C 1
ATOM 832 O O . LEU A 1 106 ? 26.440 -12.087 -28.829 1.00 94.12 106 LEU A O 1
ATOM 836 N N . VAL A 1 107 ? 24.786 -13.422 -28.116 1.00 93.69 107 VAL A N 1
ATOM 837 C CA . VAL A 1 107 ? 25.530 -14.017 -27.002 1.00 93.69 107 VAL A CA 1
ATOM 838 C C . VAL A 1 107 ? 26.074 -15.372 -27.435 1.00 93.69 107 VAL A C 1
ATOM 840 O O . VAL A 1 107 ? 25.401 -16.129 -28.138 1.00 93.69 107 VAL A O 1
ATOM 843 N N . ASP A 1 108 ? 27.307 -15.680 -27.036 1.00 95.12 108 ASP A N 1
ATOM 844 C CA . ASP A 1 108 ? 27.844 -17.028 -27.198 1.00 95.12 108 ASP A CA 1
ATOM 845 C C . ASP A 1 108 ? 27.155 -17.979 -26.217 1.00 95.12 108 ASP A C 1
ATOM 847 O O . ASP A 1 108 ? 27.179 -17.768 -25.006 1.00 95.12 108 ASP A O 1
ATOM 851 N N . SER A 1 109 ? 26.488 -19.003 -26.731 1.00 91.94 109 SER A N 1
ATOM 852 C CA . SER A 1 109 ? 25.848 -20.035 -25.923 1.00 91.94 109 SER A CA 1
ATOM 853 C C . SER A 1 109 ? 26.173 -21.388 -26.523 1.00 91.94 109 SER A C 1
ATOM 855 O O . SER A 1 109 ? 25.634 -21.766 -27.565 1.00 91.94 109 SER A O 1
ATOM 857 N N . ASN A 1 110 ? 27.078 -22.102 -25.852 1.00 92.88 110 ASN A N 1
ATOM 858 C CA . ASN A 1 110 ? 27.608 -23.394 -26.282 1.00 92.88 110 ASN A CA 1
ATOM 859 C C . ASN A 1 110 ? 28.238 -23.342 -27.690 1.00 92.88 110 ASN A C 1
ATOM 861 O O . ASN A 1 110 ? 27.958 -24.199 -28.525 1.00 92.88 110 ASN A O 1
ATOM 865 N N . GLY A 1 111 ? 29.051 -22.315 -27.979 1.00 94.00 111 GLY A N 1
ATOM 866 C CA . GLY A 1 111 ? 29.776 -22.176 -29.249 1.00 94.00 111 GLY A CA 1
ATOM 867 C C . GLY A 1 111 ? 28.929 -21.666 -30.418 1.00 94.00 111 GLY A C 1
ATOM 868 O O . GLY A 1 111 ? 29.408 -21.599 -31.550 1.00 94.00 111 GLY A O 1
ATOM 869 N N . ARG A 1 112 ? 27.668 -21.294 -30.169 1.00 95.06 112 ARG A N 1
ATOM 870 C CA . ARG A 1 112 ? 26.766 -20.696 -31.158 1.00 95.06 112 ARG A CA 1
ATOM 871 C C . ARG A 1 112 ? 26.405 -19.278 -30.743 1.00 95.06 112 ARG A C 1
ATOM 873 O O . ARG A 1 112 ? 26.043 -19.038 -29.594 1.00 95.06 112 ARG A O 1
ATOM 880 N N . LYS A 1 113 ? 26.415 -18.350 -31.702 1.00 96.25 113 LYS A N 1
ATOM 881 C CA . LYS A 1 113 ? 25.850 -17.010 -31.512 1.00 96.25 113 LYS A CA 1
ATOM 882 C C . LYS A 1 113 ? 24.326 -17.088 -31.522 1.00 96.25 113 LYS A C 1
ATOM 884 O O . LYS A 1 113 ? 23.728 -17.445 -32.535 1.00 96.25 113 LYS A O 1
ATOM 889 N N . VAL A 1 114 ? 23.705 -16.777 -30.390 1.00 96.12 114 VAL A N 1
ATOM 890 C CA . VAL A 1 114 ? 22.251 -16.796 -30.203 1.00 96.12 114 VAL A CA 1
ATOM 891 C C . VAL A 1 114 ? 21.774 -15.375 -29.892 1.00 96.12 114 VAL A C 1
ATOM 893 O O . VAL A 1 114 ? 22.391 -14.707 -29.065 1.00 96.12 114 VAL A O 1
ATOM 896 N N . PRO A 1 115 ? 20.703 -14.879 -30.536 1.00 94.62 115 PRO A N 1
ATOM 897 C CA . PRO A 1 115 ? 20.162 -13.555 -30.246 1.00 94.62 115 PRO A CA 1
ATOM 898 C C . PRO A 1 115 ? 19.373 -13.551 -28.930 1.00 94.62 115 PRO A C 1
ATOM 900 O O . PRO A 1 115 ? 18.344 -14.219 -28.818 1.00 94.62 115 PRO A O 1
ATOM 903 N N . TYR A 1 116 ? 19.812 -12.747 -27.965 1.00 92.38 116 TYR A N 1
ATOM 904 C CA . TYR A 1 116 ? 19.157 -12.529 -26.677 1.00 92.38 116 TYR A CA 1
ATOM 905 C C . TYR A 1 116 ? 18.566 -11.121 -26.574 1.00 92.38 116 TYR A C 1
ATOM 907 O O . TYR A 1 116 ? 19.161 -10.142 -27.026 1.00 92.38 116 TYR A O 1
ATOM 915 N N . SER A 1 117 ? 17.403 -11.024 -25.928 1.00 91.25 117 SER A N 1
ATOM 916 C CA . SER A 1 117 ? 16.782 -9.752 -25.542 1.00 91.25 117 SER A CA 1
ATOM 917 C C . SER A 1 117 ? 17.416 -9.214 -24.251 1.00 91.25 117 SER A C 1
ATOM 919 O O . SER A 1 117 ? 16.784 -9.208 -23.199 1.00 91.25 117 SER A O 1
ATOM 921 N N . ILE A 1 118 ? 18.695 -8.844 -24.314 1.00 91.31 118 ILE A N 1
ATOM 922 C CA . ILE A 1 118 ? 19.452 -8.232 -23.209 1.00 91.31 118 ILE A CA 1
ATOM 923 C C . ILE A 1 118 ? 19.830 -6.788 -23.543 1.00 91.31 118 ILE A C 1
ATOM 925 O O . ILE A 1 118 ? 19.849 -6.408 -24.713 1.00 91.31 118 ILE A O 1
ATOM 929 N N . ALA A 1 119 ? 20.134 -5.985 -22.524 1.00 90.81 119 ALA A N 1
ATOM 930 C CA . ALA A 1 119 ? 20.486 -4.583 -22.718 1.00 90.81 119 ALA A CA 1
ATOM 931 C C . ALA A 1 119 ? 21.617 -4.417 -23.747 1.00 90.81 119 ALA A C 1
ATOM 933 O O . ALA A 1 119 ? 22.645 -5.090 -23.661 1.00 90.81 119 ALA A O 1
ATOM 934 N N . ASP A 1 120 ? 21.405 -3.521 -24.710 1.00 90.62 120 ASP A N 1
ATOM 935 C CA . ASP A 1 120 ? 22.401 -3.127 -25.700 1.00 90.62 120 ASP A CA 1
ATOM 936 C C . ASP A 1 120 ? 23.093 -1.834 -25.232 1.00 90.62 120 ASP A C 1
ATOM 938 O O . ASP A 1 120 ? 22.438 -0.787 -25.171 1.00 90.62 120 ASP A O 1
ATOM 942 N N . PRO A 1 121 ? 24.407 -1.857 -24.934 1.00 88.88 121 PRO A N 1
ATOM 943 C CA . PRO A 1 121 ? 25.162 -0.657 -24.574 1.00 88.88 121 PRO A CA 1
ATOM 944 C C . PRO A 1 121 ? 25.155 0.438 -25.654 1.00 88.88 121 PRO A C 1
ATOM 946 O O . PRO A 1 121 ? 25.367 1.604 -25.331 1.00 88.88 121 PRO A O 1
ATOM 949 N N . MET A 1 122 ? 24.915 0.085 -26.922 1.00 90.06 122 MET A N 1
ATOM 950 C CA . MET A 1 122 ? 24.791 1.027 -28.043 1.00 90.06 122 MET A CA 1
ATOM 951 C C . MET A 1 122 ? 23.381 1.615 -28.169 1.00 90.06 122 MET A C 1
ATOM 953 O O . MET A 1 122 ? 23.191 2.622 -28.851 1.00 90.06 122 MET A O 1
ATOM 957 N N . GLN A 1 123 ? 22.386 1.011 -27.514 1.00 90.88 123 GLN A N 1
ATOM 958 C CA . GLN A 1 123 ? 21.001 1.479 -27.492 1.00 90.88 123 GLN A CA 1
ATOM 959 C C . GLN A 1 123 ? 20.463 1.548 -26.046 1.00 90.88 123 GLN A C 1
ATOM 961 O O . GLN A 1 123 ? 19.466 0.890 -25.724 1.00 90.88 123 GLN A O 1
ATOM 966 N N . PRO A 1 124 ? 21.099 2.328 -25.148 1.00 91.19 124 PRO A N 1
ATOM 967 C CA . PRO A 1 124 ? 20.801 2.289 -23.715 1.00 91.19 124 PRO A CA 1
ATOM 968 C C . PRO A 1 124 ? 19.372 2.741 -23.385 1.00 91.19 124 PRO A C 1
ATOM 970 O O . PRO A 1 124 ? 18.716 2.129 -22.548 1.00 91.19 124 PRO A O 1
ATOM 973 N N . GLU A 1 125 ? 18.853 3.757 -24.077 1.00 91.94 125 GLU A N 1
ATOM 974 C CA . GLU A 1 125 ? 17.519 4.319 -23.815 1.00 91.94 125 GLU A CA 1
ATOM 975 C C . GLU A 1 125 ? 16.390 3.316 -24.089 1.00 91.94 125 GLU A C 1
ATOM 977 O O . GLU A 1 125 ? 15.567 3.048 -23.215 1.00 91.94 125 GLU A O 1
ATOM 982 N N . ILE A 1 126 ? 16.358 2.723 -25.289 1.00 93.50 126 ILE A N 1
ATOM 983 C CA . ILE A 1 126 ? 15.331 1.732 -25.648 1.00 93.50 126 ILE A CA 1
ATOM 984 C C . ILE A 1 126 ? 15.516 0.428 -24.863 1.00 93.50 126 ILE A C 1
ATOM 986 O O . ILE A 1 126 ? 14.530 -0.218 -24.520 1.00 93.50 126 ILE A O 1
ATOM 990 N N . SER A 1 127 ? 16.759 0.065 -24.523 1.00 92.62 127 SER A N 1
ATOM 991 C CA . SER A 1 127 ? 17.052 -1.106 -23.691 1.00 92.62 127 SER A CA 1
ATOM 992 C C . SER A 1 127 ? 16.475 -0.964 -22.283 1.00 92.62 127 SER A C 1
ATOM 994 O O . SER A 1 127 ? 15.807 -1.879 -21.801 1.00 92.62 127 SER A O 1
ATOM 996 N N . GLU A 1 128 ? 16.690 0.181 -21.627 1.00 90.12 128 GLU A N 1
ATOM 997 C CA . GLU A 1 128 ? 16.106 0.439 -20.307 1.00 90.12 128 GLU A CA 1
ATOM 998 C C . GLU A 1 128 ? 14.582 0.577 -20.383 1.00 90.12 128 GLU A C 1
ATOM 1000 O O . GLU A 1 128 ? 13.885 0.042 -19.521 1.00 90.12 128 GLU A O 1
ATOM 1005 N N . TRP A 1 129 ? 14.040 1.190 -21.443 1.00 92.19 129 TRP A N 1
ATOM 1006 C CA . TRP A 1 129 ? 12.591 1.255 -21.634 1.00 92.19 129 TRP A CA 1
ATOM 1007 C C . TRP A 1 129 ? 11.958 -0.138 -21.772 1.00 92.19 129 TRP A C 1
ATOM 1009 O O . TRP A 1 129 ? 10.989 -0.426 -21.075 1.00 92.19 129 TRP A O 1
ATOM 1019 N N . LEU A 1 130 ? 12.514 -1.021 -22.611 1.00 92.38 130 LEU A N 1
ATOM 1020 C CA . LEU A 1 130 ? 12.005 -2.388 -22.816 1.00 92.38 130 LEU A CA 1
ATOM 1021 C C . LEU A 1 130 ? 12.109 -3.253 -21.555 1.00 92.38 130 LEU A C 1
ATOM 1023 O O . LEU A 1 130 ? 11.282 -4.131 -21.335 1.00 92.38 130 LEU A O 1
ATOM 1027 N N . LYS A 1 13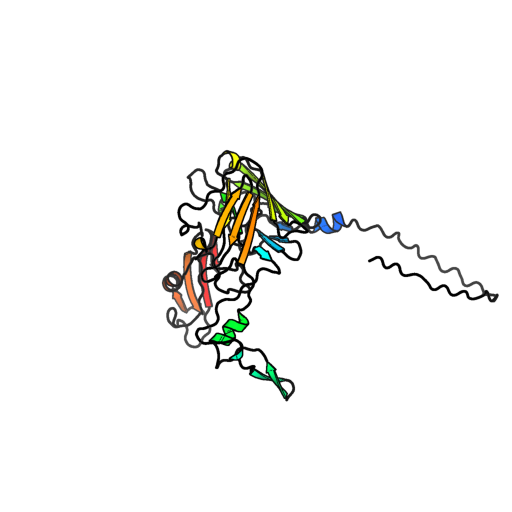1 ? 13.122 -3.014 -20.722 1.00 89.94 131 LYS A N 1
ATOM 1028 C CA . LYS A 1 131 ? 13.284 -3.680 -19.424 1.00 89.94 131 LYS A CA 1
ATOM 1029 C C . LYS A 1 131 ? 12.266 -3.180 -18.394 1.00 89.94 131 LYS A C 1
ATOM 1031 O O . LYS A 1 131 ? 11.739 -3.965 -17.608 1.00 89.94 131 LYS A O 1
ATOM 1036 N N . GLY A 1 132 ? 12.002 -1.876 -18.394 1.00 89.00 132 GLY A N 1
ATOM 1037 C CA . GLY A 1 132 ? 11.095 -1.219 -17.457 1.00 89.00 132 GLY A CA 1
ATOM 1038 C C . GLY A 1 132 ? 9.612 -1.314 -17.823 1.00 89.00 132 GLY A C 1
ATOM 1039 O O . GLY A 1 132 ? 8.778 -0.942 -17.002 1.00 89.00 132 GLY A O 1
ATOM 1040 N N . ASN A 1 133 ? 9.253 -1.778 -19.026 1.00 91.62 133 ASN A N 1
ATOM 1041 C CA . ASN A 1 133 ? 7.879 -1.713 -19.526 1.00 91.62 133 ASN A CA 1
ATOM 1042 C C . ASN A 1 133 ? 7.393 -3.028 -20.171 1.00 91.62 133 ASN A C 1
ATOM 1044 O O . ASN A 1 133 ? 8.141 -3.654 -20.918 1.00 91.62 133 ASN A O 1
ATOM 1048 N N . PRO A 1 134 ? 6.117 -3.410 -19.961 1.00 93.12 134 PRO A N 1
ATOM 1049 C CA . PRO A 1 134 ? 5.215 -2.860 -18.949 1.00 93.12 134 PRO A CA 1
ATOM 1050 C C . PRO A 1 134 ? 5.699 -3.192 -17.526 1.00 93.12 134 PRO A C 1
ATOM 1052 O O . PRO A 1 134 ? 6.314 -4.231 -17.291 1.00 93.12 134 PRO A O 1
ATOM 1055 N N . HIS A 1 135 ? 5.407 -2.319 -16.564 1.00 92.56 135 HIS A N 1
ATOM 1056 C CA . HIS A 1 135 ? 5.646 -2.560 -15.139 1.00 92.56 135 HIS A CA 1
ATOM 1057 C C . HIS A 1 135 ? 4.329 -2.574 -14.362 1.00 92.56 135 HIS A C 1
ATOM 1059 O O . HIS A 1 135 ? 3.322 -2.019 -14.805 1.00 92.56 135 HIS A O 1
ATOM 1065 N N . ARG A 1 136 ? 4.336 -3.239 -13.200 1.00 92.81 136 ARG A N 1
ATOM 1066 C CA . ARG A 1 136 ? 3.192 -3.233 -12.284 1.00 92.81 136 ARG A CA 1
ATOM 1067 C C . ARG A 1 136 ? 3.077 -1.879 -11.601 1.00 92.81 136 ARG A C 1
ATOM 1069 O O . ARG A 1 136 ? 4.088 -1.337 -11.160 1.00 92.81 136 ARG A O 1
ATOM 1076 N N . ILE A 1 137 ? 1.853 -1.390 -11.460 1.00 93.19 137 ILE A N 1
ATOM 1077 C CA . ILE A 1 137 ? 1.553 -0.141 -10.755 1.00 93.19 137 ILE A CA 1
ATOM 1078 C C . ILE A 1 137 ? 0.971 -0.417 -9.368 1.00 93.19 137 ILE A C 1
ATOM 1080 O O . ILE A 1 137 ? 0.309 -1.430 -9.140 1.00 93.19 137 ILE A O 1
ATOM 1084 N N . ASN A 1 138 ? 1.203 0.511 -8.441 1.00 93.00 138 ASN A N 1
ATOM 1085 C CA . ASN A 1 138 ? 0.514 0.522 -7.156 1.00 93.00 138 ASN A CA 1
ATOM 1086 C C . ASN A 1 138 ? -0.856 1.192 -7.335 1.00 93.00 138 ASN A C 1
ATOM 1088 O O . ASN A 1 138 ? -0.946 2.324 -7.810 1.00 93.00 138 ASN A O 1
ATOM 1092 N N . LEU A 1 139 ? -1.919 0.479 -6.971 1.00 94.81 139 LEU A N 1
ATOM 1093 C CA . LEU A 1 139 ? -3.304 0.884 -7.212 1.00 94.81 139 LEU A CA 1
ATOM 1094 C C . LEU A 1 139 ? -3.780 1.984 -6.255 1.00 94.81 139 LEU A C 1
ATOM 1096 O O . LEU A 1 139 ? -4.823 2.592 -6.493 1.00 94.81 139 LEU A O 1
ATOM 1100 N N . GLY A 1 140 ? -3.008 2.276 -5.211 1.00 91.31 140 GLY A N 1
ATOM 1101 C CA . GLY A 1 140 ? -3.304 3.300 -4.219 1.00 91.31 140 GLY A CA 1
ATOM 1102 C C . GLY A 1 140 ? -3.137 2.774 -2.803 1.00 91.31 140 GLY A C 1
ATOM 1103 O O . GLY A 1 140 ? -2.799 1.610 -2.585 1.00 91.31 140 GLY A O 1
ATOM 1104 N N . ARG A 1 141 ? -3.399 3.643 -1.831 1.00 90.12 141 ARG A N 1
ATOM 1105 C CA . ARG A 1 141 ? -3.357 3.291 -0.417 1.00 90.12 141 ARG A CA 1
ATOM 1106 C C . ARG A 1 141 ? -4.585 3.739 0.339 1.00 90.12 141 ARG A C 1
ATOM 1108 O O . ARG A 1 141 ? -5.086 4.837 0.115 1.00 90.12 141 ARG A O 1
ATOM 1115 N N . VAL A 1 142 ? -5.013 2.899 1.273 1.00 93.31 142 VAL A N 1
ATOM 1116 C CA . VAL A 1 142 ? -6.066 3.202 2.243 1.00 93.31 142 VAL A CA 1
ATOM 1117 C C . VAL A 1 142 ? -5.462 3.087 3.632 1.00 93.31 142 VAL A C 1
ATOM 1119 O O . VAL A 1 142 ? -4.850 2.069 3.956 1.00 93.31 142 VAL A O 1
ATOM 1122 N N . GLY A 1 143 ? -5.617 4.128 4.445 1.00 94.25 143 GLY A N 1
ATOM 1123 C CA . GLY A 1 143 ? -4.972 4.235 5.752 1.00 94.25 143 GLY A CA 1
ATOM 1124 C C . GLY A 1 143 ? -5.816 4.985 6.773 1.00 94.25 143 GLY A C 1
ATOM 1125 O O . GLY A 1 143 ? -6.792 5.655 6.429 1.00 94.25 143 GLY A O 1
ATOM 1126 N N . LEU A 1 144 ? -5.426 4.882 8.041 1.00 93.44 144 LEU A N 1
ATOM 1127 C CA . LEU A 1 144 ? -5.991 5.682 9.119 1.00 93.44 144 LEU A CA 1
ATOM 1128 C C . LEU A 1 144 ? -5.275 7.030 9.199 1.00 93.44 144 LEU A C 1
ATOM 1130 O O . LEU A 1 144 ? -4.049 7.101 9.239 1.00 93.44 144 LEU A O 1
ATOM 1134 N N . LYS A 1 145 ? -6.053 8.104 9.298 1.00 89.62 145 LYS A N 1
ATOM 1135 C CA . LYS A 1 145 ? -5.587 9.424 9.712 1.00 89.62 145 LYS A CA 1
ATOM 1136 C C . LYS A 1 145 ? -5.947 9.614 11.181 1.00 89.62 145 LYS A C 1
ATOM 1138 O O . LYS A 1 145 ? -7.107 9.856 11.511 1.00 89.62 145 LYS A O 1
ATOM 1143 N N . LEU A 1 146 ? -4.945 9.505 12.044 1.00 88.25 146 LEU A N 1
ATOM 1144 C CA . LEU A 1 146 ? -5.062 9.744 13.479 1.00 88.25 146 LEU A CA 1
ATOM 1145 C C . LEU A 1 146 ? -4.572 11.158 13.804 1.00 88.25 146 LEU A C 1
ATOM 1147 O O . LEU A 1 146 ? -3.516 11.582 13.330 1.00 88.25 146 LEU A O 1
ATOM 1151 N N . THR A 1 147 ? -5.351 11.884 14.599 1.00 86.31 147 THR A N 1
ATOM 1152 C CA . THR A 1 147 ? -5.050 13.256 15.025 1.00 86.31 147 THR A CA 1
ATOM 1153 C C . THR A 1 147 ? -4.949 13.293 16.540 1.00 86.31 147 THR A C 1
ATOM 1155 O O . THR A 1 147 ? -5.887 12.899 17.239 1.00 86.31 147 THR A O 1
ATOM 1158 N N . LYS A 1 148 ? -3.804 13.753 17.043 1.00 88.56 148 LYS A N 1
ATOM 1159 C CA . LYS A 1 148 ? -3.560 13.931 18.473 1.00 88.56 148 LYS A CA 1
ATOM 1160 C C . LYS A 1 148 ? -4.405 15.066 19.042 1.00 88.56 148 LYS A C 1
ATOM 1162 O O . LYS A 1 148 ? -4.952 15.902 18.322 1.00 88.56 148 LYS A O 1
ATOM 1167 N N . SER A 1 149 ? -4.505 15.100 20.363 1.00 93.38 149 SER A N 1
ATOM 1168 C CA . SER A 1 149 ? -5.208 16.128 21.133 1.00 93.38 149 SER A CA 1
ATOM 1169 C C . SER A 1 149 ? -4.694 17.549 20.876 1.00 93.38 149 SER A C 1
ATOM 1171 O O . SER A 1 149 ? -5.480 18.490 20.935 1.00 93.38 149 SER A O 1
ATOM 1173 N N . ASP A 1 150 ? -3.416 17.694 20.522 1.00 86.94 150 ASP A N 1
ATOM 1174 C CA . ASP A 1 150 ? -2.776 18.957 20.135 1.00 86.94 150 ASP A CA 1
ATOM 1175 C C . ASP A 1 150 ? -3.053 19.386 18.676 1.00 86.94 150 ASP A C 1
ATOM 1177 O O . ASP A 1 150 ? -2.580 20.433 18.236 1.00 86.94 150 ASP A O 1
ATOM 1181 N N . GLY A 1 151 ? -3.816 18.592 17.916 1.00 82.56 151 GLY A N 1
ATOM 1182 C CA . GLY A 1 151 ? -4.157 18.838 16.513 1.00 82.56 151 GLY A CA 1
ATOM 1183 C C . GLY A 1 151 ? -3.113 18.355 15.500 1.00 82.56 151 GLY A C 1
ATOM 1184 O O . GLY A 1 151 ? -3.345 18.457 14.294 1.00 82.56 151 GLY A O 1
ATOM 1185 N N . THR A 1 152 ? -1.979 17.812 15.946 1.00 80.81 152 THR A N 1
ATOM 1186 C CA . THR A 1 152 ? -0.947 17.273 15.051 1.00 80.81 152 THR A CA 1
ATOM 1187 C C . THR A 1 152 ? -1.264 15.840 14.612 1.00 80.81 152 THR A C 1
ATOM 1189 O O . THR A 1 152 ? -2.015 15.110 15.263 1.00 80.81 152 THR A O 1
ATOM 1192 N N . ALA A 1 153 ? -0.719 15.426 13.466 1.00 81.06 153 ALA A N 1
ATOM 1193 C CA . ALA A 1 153 ? -0.877 14.058 12.976 1.00 81.06 153 ALA A CA 1
ATOM 1194 C C . ALA A 1 153 ? -0.112 13.068 13.867 1.00 81.06 153 ALA A C 1
ATOM 1196 O O . ALA A 1 153 ? 0.976 13.385 14.354 1.00 81.06 153 ALA A O 1
ATOM 1197 N N . ALA A 1 154 ? -0.672 11.874 14.055 1.00 82.06 154 ALA A N 1
ATOM 1198 C CA . ALA A 1 154 ? 0.018 10.789 14.741 1.00 82.06 154 ALA A CA 1
ATOM 1199 C C . ALA A 1 154 ? 1.211 10.268 13.926 1.00 82.06 154 ALA A C 1
ATOM 1201 O O . ALA A 1 154 ? 1.155 10.224 12.692 1.00 82.06 154 ALA A O 1
ATOM 1202 N N . THR A 1 155 ? 2.243 9.795 14.618 1.00 85.06 155 THR A N 1
ATOM 1203 C CA . THR A 1 155 ? 3.315 8.968 14.047 1.00 85.06 155 THR A CA 1
ATOM 1204 C C . THR A 1 155 ? 3.184 7.516 14.512 1.00 85.06 155 THR A C 1
ATOM 1206 O O . THR A 1 155 ? 2.327 7.181 15.332 1.00 85.06 155 THR A O 1
ATOM 1209 N N . ALA A 1 156 ? 4.022 6.623 13.977 1.00 82.44 156 ALA A N 1
ATOM 1210 C CA . ALA A 1 156 ? 3.999 5.213 14.365 1.00 82.44 156 ALA A CA 1
ATOM 1211 C C . ALA A 1 156 ? 4.348 5.009 15.855 1.00 82.44 156 ALA A C 1
ATOM 1213 O O . ALA A 1 156 ? 3.894 4.045 16.466 1.00 82.44 156 ALA A O 1
ATOM 1214 N N . GLU A 1 157 ? 5.126 5.921 16.441 1.00 84.94 157 GLU A N 1
ATOM 1215 C CA . GLU A 1 157 ? 5.535 5.922 17.848 1.00 84.94 157 GLU A CA 1
ATOM 1216 C C . GLU A 1 157 ? 4.388 6.283 18.805 1.00 84.94 157 GLU A C 1
ATOM 1218 O O . GLU A 1 157 ? 4.421 5.891 19.971 1.00 84.94 157 GLU A O 1
ATOM 1223 N N . ASP A 1 158 ? 3.353 6.973 18.319 1.00 88.44 158 ASP A N 1
ATOM 1224 C CA . ASP A 1 158 ? 2.163 7.302 19.113 1.00 88.44 158 ASP A CA 1
ATOM 1225 C C . ASP A 1 158 ? 1.236 6.084 19.315 1.00 88.44 158 ASP A C 1
ATOM 1227 O O . ASP A 1 158 ? 0.297 6.128 20.116 1.00 88.44 158 ASP A O 1
ATOM 1231 N N . ILE A 1 159 ? 1.480 4.985 18.590 1.00 92.31 159 ILE A N 1
ATOM 1232 C CA . ILE A 1 159 ? 0.708 3.745 18.685 1.00 92.31 159 ILE A CA 1
ATOM 1233 C C . ILE A 1 159 ? 1.190 2.911 19.869 1.00 92.31 159 ILE A C 1
ATOM 1235 O O . ILE A 1 159 ? 2.298 2.376 19.886 1.00 92.31 159 ILE A O 1
ATOM 1239 N N . GLN A 1 160 ? 0.311 2.731 20.847 1.00 97.81 160 GLN A N 1
ATOM 1240 C CA . GLN A 1 160 ? 0.604 2.013 22.081 1.00 97.81 160 GLN A CA 1
ATOM 1241 C C . GLN A 1 160 ? 0.019 0.602 22.050 1.00 97.81 160 GLN A C 1
ATOM 1243 O O . GLN A 1 160 ? -1.062 0.369 21.511 1.00 97.81 160 GLN A O 1
ATOM 1248 N N . ASN A 1 161 ? 0.724 -0.346 22.670 1.00 98.12 161 ASN A N 1
ATOM 1249 C CA . ASN A 1 161 ? 0.304 -1.747 22.800 1.00 98.12 161 ASN A CA 1
ATOM 1250 C C . ASN A 1 161 ? -0.180 -2.400 21.485 1.00 98.12 161 ASN A C 1
ATOM 1252 O O . ASN A 1 161 ? -1.223 -3.063 21.495 1.00 98.12 161 ASN A O 1
ATOM 1256 N N . PRO A 1 162 ? 0.515 -2.214 20.344 1.00 98.19 162 PRO A N 1
ATOM 1257 C CA . PRO A 1 162 ? 0.047 -2.790 19.101 1.00 98.19 162 PRO A CA 1
ATOM 1258 C C . PRO A 1 162 ? 0.119 -4.317 19.138 1.00 98.19 162 PRO A C 1
ATOM 1260 O O . PRO A 1 162 ? 1.120 -4.908 19.544 1.00 98.19 162 PRO A O 1
ATOM 1263 N N . ARG A 1 163 ? -0.928 -4.962 18.635 1.00 98.62 163 ARG A N 1
ATOM 1264 C CA . ARG A 1 163 ? -0.957 -6.387 18.323 1.00 98.62 163 ARG A CA 1
ATOM 1265 C C . ARG A 1 163 ? -1.738 -6.595 17.037 1.00 98.62 163 ARG A C 1
ATOM 1267 O O . ARG A 1 163 ? -2.931 -6.314 16.984 1.00 98.62 163 ARG A O 1
ATOM 1274 N N . GLN A 1 164 ? -1.074 -7.132 16.030 1.00 98.62 164 GLN A N 1
ATOM 1275 C CA . GLN A 1 164 ? -1.663 -7.526 14.762 1.00 98.62 164 GLN A CA 1
ATOM 1276 C C . GLN A 1 164 ? -1.526 -9.035 14.600 1.00 98.62 164 GLN A C 1
ATOM 1278 O O . GLN A 1 164 ? -0.449 -9.584 14.816 1.00 98.62 164 GLN A O 1
ATOM 1283 N N . GLU A 1 165 ? -2.607 -9.705 14.232 1.00 98.62 165 GLU A N 1
ATOM 1284 C CA . GLU A 1 165 ? -2.626 -11.146 13.999 1.00 98.62 165 GLU A CA 1
ATOM 1285 C C . GLU A 1 165 ? -3.237 -11.457 12.637 1.00 98.62 165 GLU A C 1
ATOM 1287 O O . GLU A 1 165 ? -4.339 -10.998 12.349 1.00 98.62 165 GLU A O 1
ATOM 1292 N N . LEU A 1 166 ? -2.533 -12.254 11.831 1.00 98.62 166 LEU A N 1
ATOM 1293 C CA . LEU A 1 166 ? -3.088 -12.919 10.655 1.00 98.62 166 LEU A CA 1
ATOM 1294 C C . LEU A 1 166 ? -3.532 -14.327 11.050 1.00 98.62 166 LEU A C 1
ATOM 1296 O O . LEU A 1 166 ? -2.695 -15.185 11.354 1.00 98.62 166 LEU A O 1
ATOM 1300 N N . ASP A 1 167 ? -4.841 -14.560 10.998 1.00 98.31 167 ASP A N 1
ATOM 1301 C CA . ASP A 1 167 ? -5.408 -15.895 11.122 1.00 98.31 167 ASP A CA 1
ATOM 1302 C C . ASP A 1 167 ? -5.299 -16.632 9.788 1.00 98.31 167 ASP A C 1
ATOM 1304 O O . ASP A 1 167 ? -6.042 -16.365 8.844 1.00 98.31 167 ASP A O 1
ATOM 1308 N N . LEU A 1 168 ? -4.372 -17.588 9.715 1.00 97.38 168 LEU A N 1
ATOM 1309 C CA . LEU A 1 168 ? -4.101 -18.352 8.497 1.00 97.38 168 LEU A CA 1
ATOM 1310 C C . LEU A 1 168 ? -5.265 -19.264 8.091 1.00 97.38 168 LEU A C 1
ATOM 1312 O O . LEU A 1 168 ? -5.309 -19.719 6.950 1.00 97.38 168 LEU A O 1
ATOM 1316 N N . TRP A 1 169 ? -6.190 -19.563 9.007 1.00 97.25 169 TRP A N 1
ATOM 1317 C CA . TRP A 1 169 ? -7.353 -20.388 8.698 1.00 97.25 169 TRP A CA 1
ATOM 1318 C C . TRP A 1 169 ? -8.460 -19.590 8.007 1.00 97.25 169 TRP A C 1
ATOM 1320 O O . TRP A 1 169 ? -9.098 -20.100 7.088 1.00 97.25 169 TRP A O 1
ATOM 1330 N N . SER A 1 170 ? -8.707 -18.359 8.462 1.00 95.94 170 SER A N 1
ATOM 1331 C CA . SER A 1 170 ? -9.775 -17.499 7.934 1.00 95.94 170 SER A CA 1
ATOM 1332 C C . SER A 1 170 ? -9.300 -16.480 6.895 1.00 95.94 170 SER A C 1
ATOM 1334 O O . SER A 1 170 ? -10.124 -15.971 6.142 1.00 95.94 170 SER A O 1
ATOM 1336 N N . GLY A 1 171 ? -8.000 -16.173 6.845 1.00 96.50 171 GLY A N 1
ATOM 1337 C CA . GLY A 1 171 ? -7.440 -15.111 6.004 1.00 96.50 171 GLY A CA 1
ATOM 1338 C C . GLY A 1 171 ? -7.700 -13.697 6.535 1.00 96.50 171 GLY A C 1
ATOM 1339 O O . GLY A 1 171 ? -7.468 -12.724 5.819 1.00 96.50 171 GLY A O 1
ATOM 1340 N N . LEU A 1 172 ? -8.190 -13.568 7.772 1.00 98.44 172 LEU A N 1
ATOM 1341 C CA . LEU A 1 172 ? -8.477 -12.283 8.405 1.00 98.44 172 LEU A CA 1
ATOM 1342 C C . LEU A 1 172 ? -7.249 -11.748 9.139 1.00 98.44 172 LEU A C 1
ATOM 1344 O O . LEU A 1 172 ? -6.589 -12.478 9.883 1.00 98.44 172 LEU A O 1
ATOM 1348 N N . VAL A 1 173 ? -6.997 -10.447 8.998 1.00 98.88 173 VAL A N 1
ATOM 1349 C CA . VAL A 1 173 ? -6.035 -9.727 9.835 1.00 98.88 173 VAL A CA 1
ATOM 1350 C C . VAL A 1 173 ? -6.790 -8.915 10.876 1.00 98.88 173 VAL A C 1
ATOM 1352 O O . VAL A 1 173 ? -7.654 -8.117 10.530 1.00 98.88 173 VAL A O 1
ATOM 1355 N N . THR A 1 174 ? -6.462 -9.099 12.153 1.00 98.88 174 THR A N 1
ATOM 1356 C CA . THR A 1 174 ? -6.992 -8.280 13.252 1.00 98.88 174 THR A CA 1
ATOM 1357 C C . THR A 1 174 ? -5.865 -7.473 13.879 1.00 98.88 174 THR A C 1
ATOM 1359 O O . THR A 1 174 ? -4.945 -8.044 14.464 1.00 98.88 174 THR A O 1
ATOM 1362 N N . SER A 1 175 ? -5.957 -6.151 13.788 1.00 98.81 175 SER A N 1
ATOM 1363 C CA . SER A 1 175 ? -5.068 -5.189 14.436 1.00 98.81 175 SER A CA 1
ATOM 1364 C C . SER A 1 175 ? -5.755 -4.545 15.629 1.00 98.81 175 SER A C 1
ATOM 1366 O O . SER A 1 175 ? -6.875 -4.056 15.521 1.00 98.81 175 SER A O 1
ATOM 1368 N N . ARG A 1 176 ? -5.069 -4.513 16.769 1.00 98.88 176 ARG A N 1
ATOM 1369 C CA . ARG A 1 176 ? -5.498 -3.833 17.993 1.00 98.88 176 ARG A CA 1
ATOM 1370 C C . ARG A 1 176 ? -4.381 -2.950 18.502 1.00 98.88 176 ARG A C 1
ATOM 1372 O O . ARG A 1 176 ? -3.236 -3.389 18.552 1.00 98.88 176 ARG A O 1
ATOM 1379 N N . PHE A 1 177 ? -4.712 -1.732 18.896 1.00 98.75 177 PHE A N 1
ATOM 1380 C CA . PHE A 1 177 ? -3.769 -0.819 19.526 1.00 98.75 177 PHE A CA 1
ATOM 1381 C C . PHE A 1 177 ? -4.502 0.232 20.361 1.00 98.75 177 PHE A C 1
ATOM 1383 O O . PHE A 1 177 ? -5.731 0.305 20.381 1.00 98.75 177 PHE A O 1
ATOM 1390 N N . THR A 1 178 ? -3.737 1.042 21.077 1.00 98.75 178 THR A N 1
ATOM 1391 C CA . THR A 1 178 ? -4.218 2.183 21.850 1.00 98.75 178 THR A CA 1
ATOM 1392 C C . THR A 1 178 ? -3.614 3.467 21.287 1.00 98.75 178 THR A C 1
ATOM 1394 O O . THR A 1 178 ? -2.430 3.506 20.963 1.00 98.75 178 THR A O 1
ATOM 1397 N N . PHE A 1 179 ? -4.418 4.520 21.177 1.00 98.06 179 PHE A N 1
ATOM 1398 C CA . PHE A 1 179 ? -3.984 5.855 20.768 1.00 98.06 179 PHE A CA 1
ATOM 1399 C C . PHE A 1 179 ? -4.583 6.896 21.720 1.00 98.06 179 PHE A C 1
ATOM 1401 O O . PHE A 1 179 ? -5.798 6.931 21.904 1.00 98.06 179 PHE A O 1
ATOM 1408 N N . GLU A 1 180 ? -3.735 7.693 22.383 1.00 96.69 180 GLU A N 1
ATOM 1409 C CA . GLU A 1 180 ? -4.129 8.630 23.457 1.00 96.69 180 GLU A CA 1
ATOM 1410 C C . GLU A 1 180 ? -5.085 8.006 24.502 1.00 96.69 180 GLU A C 1
ATOM 1412 O O . GLU A 1 180 ? -6.080 8.602 24.916 1.00 96.69 180 GLU A O 1
ATOM 1417 N N . GLY A 1 181 ? -4.808 6.760 24.906 1.00 97.56 181 GLY A N 1
ATOM 1418 C CA . GLY A 1 181 ? -5.620 6.012 25.874 1.00 97.56 181 GLY A CA 1
ATOM 1419 C C . GLY A 1 181 ? -6.929 5.426 25.326 1.00 97.56 181 GLY A C 1
ATOM 1420 O O . GLY A 1 181 ? -7.643 4.764 26.075 1.00 97.56 181 GLY A O 1
ATOM 1421 N N . GLN A 1 182 ? -7.249 5.622 24.044 1.00 98.50 182 GLN A N 1
ATOM 1422 C CA . GLN A 1 182 ? -8.448 5.071 23.407 1.00 98.50 182 GLN A CA 1
ATOM 1423 C C . GLN A 1 182 ? -8.129 3.813 22.589 1.00 98.50 182 GLN A C 1
ATOM 1425 O O . GLN A 1 182 ? -7.133 3.798 21.860 1.00 98.50 182 GLN A O 1
ATOM 1430 N N . PRO A 1 183 ? -8.956 2.755 22.673 1.00 98.69 183 PRO A N 1
ATOM 1431 C CA . PRO A 1 183 ? -8.745 1.542 21.898 1.00 98.69 183 PRO A CA 1
ATOM 1432 C C . PRO A 1 183 ? -9.108 1.748 20.424 1.00 98.69 183 PRO A C 1
ATOM 1434 O O . PRO A 1 183 ? -10.056 2.465 20.089 1.00 98.69 183 PRO A O 1
ATOM 1437 N N . VAL A 1 184 ? -8.368 1.072 19.549 1.00 98.81 184 VAL A N 1
ATOM 1438 C CA . VAL A 1 184 ? -8.680 0.926 18.126 1.00 98.81 184 VAL A CA 1
ATOM 1439 C C . VAL A 1 184 ? -8.562 -0.548 17.759 1.00 98.81 184 VAL A C 1
ATOM 1441 O O . VAL A 1 184 ? -7.515 -1.160 17.980 1.00 98.81 184 VAL A O 1
ATOM 1444 N N . GLU A 1 185 ? -9.626 -1.112 17.193 1.00 98.88 185 GLU A N 1
ATOM 1445 C CA . GLU A 1 185 ? -9.611 -2.418 16.533 1.00 98.88 185 GLU A CA 1
ATOM 1446 C C . GLU A 1 185 ? -9.893 -2.240 15.038 1.00 98.88 185 GLU A C 1
ATOM 1448 O O . GLU A 1 185 ? -10.843 -1.561 14.648 1.00 98.88 185 GLU A O 1
ATOM 1453 N N . VAL A 1 186 ? -9.075 -2.875 14.201 1.00 98.88 186 VAL A N 1
ATOM 1454 C CA . VAL A 1 186 ? -9.266 -2.947 12.753 1.00 98.88 186 VAL A CA 1
ATOM 1455 C C . VAL A 1 186 ? -9.243 -4.408 12.328 1.00 98.88 186 VAL A C 1
ATOM 1457 O O . VAL A 1 186 ? -8.270 -5.114 12.588 1.00 98.88 186 VAL A O 1
ATOM 1460 N N . VAL A 1 187 ? -10.305 -4.862 11.667 1.00 98.88 187 VAL A N 1
ATOM 1461 C CA . VAL A 1 187 ? -10.357 -6.181 11.024 1.00 98.88 187 VAL A CA 1
ATOM 1462 C C . VAL A 1 187 ? -10.313 -5.981 9.519 1.00 98.88 187 VAL A C 1
ATOM 1464 O O . VAL A 1 187 ? -11.225 -5.367 8.965 1.00 98.88 187 VAL A O 1
ATOM 1467 N N . THR A 1 188 ? -9.282 -6.517 8.876 1.00 98.81 188 THR A N 1
ATOM 1468 C CA . THR A 1 188 ? -9.018 -6.369 7.443 1.00 98.81 188 THR A CA 1
ATOM 1469 C C . THR A 1 188 ? -9.132 -7.717 6.742 1.00 98.81 188 THR A C 1
ATOM 1471 O O . THR A 1 188 ? -8.613 -8.728 7.222 1.00 98.81 188 THR A O 1
ATOM 1474 N N . ALA A 1 189 ? -9.806 -7.729 5.595 1.00 98.44 189 ALA A N 1
ATOM 1475 C CA . ALA A 1 189 ? -10.016 -8.912 4.770 1.00 98.44 189 ALA A CA 1
ATOM 1476 C C . ALA A 1 189 ? -9.886 -8.567 3.284 1.00 98.44 189 ALA A C 1
ATOM 1478 O O . ALA A 1 189 ? -10.223 -7.457 2.870 1.00 98.44 189 ALA A O 1
ATOM 1479 N N . CYS A 1 190 ? -9.437 -9.531 2.486 1.00 98.38 190 CYS A N 1
ATOM 1480 C CA . CYS A 1 190 ? -9.561 -9.476 1.033 1.00 98.38 190 CYS A CA 1
ATOM 1481 C C . CYS A 1 190 ? -10.801 -10.268 0.613 1.00 98.38 190 CYS A C 1
ATOM 1483 O O . CYS A 1 190 ? -11.054 -11.344 1.160 1.00 98.38 190 CYS A O 1
ATOM 1485 N N . ASP A 1 191 ? -11.576 -9.729 -0.324 1.00 97.25 191 ASP A N 1
ATOM 1486 C CA . ASP A 1 191 ? -12.692 -10.456 -0.920 1.00 97.25 191 ASP A CA 1
ATOM 1487 C C . ASP A 1 191 ? -12.159 -11.628 -1.773 1.00 97.25 191 ASP A C 1
ATOM 1489 O O . ASP A 1 191 ? -11.197 -11.446 -2.526 1.00 97.25 191 ASP A O 1
ATOM 1493 N N . PRO A 1 192 ? -12.723 -12.843 -1.642 1.00 95.56 192 PRO A N 1
ATOM 1494 C CA . PRO A 1 192 ? -12.213 -14.014 -2.349 1.00 95.56 192 PRO A CA 1
ATOM 1495 C C . PRO A 1 192 ? -12.442 -13.968 -3.865 1.00 95.56 192 PRO A C 1
ATOM 1497 O O . PRO A 1 192 ? -11.691 -14.618 -4.589 1.00 95.56 192 PRO A O 1
ATOM 1500 N N . ASP A 1 193 ? -13.446 -13.224 -4.338 1.00 95.75 193 ASP A N 1
ATOM 1501 C CA . ASP A 1 193 ? -13.870 -13.215 -5.744 1.00 95.75 193 ASP A CA 1
ATOM 1502 C C . ASP A 1 193 ? -13.658 -11.848 -6.419 1.00 95.75 193 ASP A C 1
ATOM 1504 O O . ASP A 1 193 ? -13.525 -11.771 -7.641 1.00 95.75 193 ASP A O 1
ATOM 1508 N N . ALA A 1 194 ? -13.634 -10.762 -5.643 1.00 95.38 194 ALA A N 1
ATOM 1509 C CA . ALA A 1 194 ? -13.417 -9.405 -6.130 1.00 95.38 194 ALA A CA 1
ATOM 1510 C C . ALA A 1 194 ? -12.038 -8.855 -5.735 1.00 95.38 194 ALA A C 1
ATOM 1512 O O . ALA A 1 194 ? -11.524 -9.137 -4.654 1.00 95.38 194 ALA A O 1
ATOM 1513 N N . ASP A 1 195 ? -11.478 -7.967 -6.563 1.00 96.81 195 ASP A N 1
ATOM 1514 C CA . ASP A 1 195 ? -10.264 -7.197 -6.245 1.00 96.81 195 ASP A CA 1
ATOM 1515 C C . ASP A 1 195 ? -10.572 -6.084 -5.238 1.00 96.81 195 ASP A C 1
ATOM 1517 O O . ASP A 1 195 ? -10.556 -4.887 -5.542 1.00 96.81 195 ASP A O 1
ATOM 1521 N N . ALA A 1 196 ? -10.933 -6.501 -4.030 1.00 96.81 196 ALA A N 1
ATOM 1522 C CA . ALA A 1 196 ? -11.412 -5.638 -2.976 1.00 96.81 196 ALA A CA 1
ATOM 1523 C C . ALA A 1 196 ? -10.748 -5.982 -1.644 1.00 96.81 196 ALA A C 1
ATOM 1525 O O . ALA A 1 196 ? -10.556 -7.145 -1.278 1.00 96.81 196 ALA A O 1
ATOM 1526 N N . VAL A 1 197 ? -10.450 -4.927 -0.892 1.00 98.00 197 VAL A N 1
ATOM 1527 C CA . VAL A 1 197 ? -10.106 -4.997 0.525 1.00 98.00 197 VAL A CA 1
ATOM 1528 C C . VAL A 1 197 ? -11.225 -4.342 1.323 1.00 98.00 197 VAL A C 1
ATOM 1530 O O . VAL A 1 197 ? -11.712 -3.267 0.970 1.00 98.00 197 VAL A O 1
ATOM 1533 N N . ALA A 1 198 ? -11.632 -4.992 2.405 1.00 97.69 198 ALA A N 1
ATOM 1534 C CA . ALA A 1 198 ? -12.589 -4.465 3.362 1.00 97.69 198 ALA A CA 1
ATOM 1535 C C . ALA A 1 198 ? -11.907 -4.289 4.718 1.00 97.69 198 ALA A C 1
ATOM 1537 O O . ALA A 1 198 ? -11.102 -5.126 5.127 1.00 97.69 198 ALA A O 1
ATOM 1538 N N . ALA A 1 199 ? -12.261 -3.215 5.422 1.00 98.12 199 ALA A N 1
ATOM 1539 C CA . ALA A 1 199 ? -11.821 -2.975 6.787 1.00 98.12 199 ALA A CA 1
ATOM 1540 C C . ALA A 1 199 ? -13.010 -2.578 7.665 1.00 98.12 199 ALA A C 1
ATOM 1542 O O . ALA A 1 199 ? -13.773 -1.671 7.326 1.00 98.12 199 ALA A O 1
ATOM 1543 N N . ARG A 1 200 ? -13.154 -3.249 8.808 1.00 98.31 200 ARG A N 1
ATOM 1544 C CA . ARG A 1 200 ? -14.066 -2.851 9.883 1.00 98.31 200 ARG A CA 1
ATOM 1545 C C . ARG A 1 200 ? -13.250 -2.176 10.972 1.00 98.31 200 ARG A C 1
ATOM 1547 O O . ARG A 1 200 ? -12.332 -2.799 11.494 1.00 98.31 200 ARG A O 1
ATOM 1554 N N . ILE A 1 201 ? -13.606 -0.944 11.319 1.00 98.25 201 ILE A N 1
ATOM 1555 C CA . ILE A 1 201 ? -12.906 -0.142 12.326 1.00 98.25 201 ILE A CA 1
ATOM 1556 C C . ILE A 1 201 ? -13.848 0.085 13.507 1.00 98.25 201 ILE A C 1
ATOM 1558 O O . ILE A 1 201 ? -14.959 0.577 13.317 1.00 98.25 201 ILE A O 1
ATOM 1562 N N . ASP A 1 202 ? -13.391 -0.249 14.709 1.00 98.19 202 ASP A N 1
ATOM 1563 C CA . ASP A 1 202 ? -14.088 0.013 15.968 1.00 98.19 202 ASP A CA 1
ATOM 1564 C C . ASP A 1 202 ? -13.196 0.872 16.875 1.00 98.19 202 ASP A C 1
ATOM 1566 O O . ASP A 1 202 ? -12.074 0.487 17.220 1.00 98.19 202 ASP A O 1
ATOM 1570 N N . SER A 1 203 ? -13.663 2.082 17.195 1.00 97.94 203 SER A N 1
ATOM 1571 C CA . SER A 1 203 ? -12.995 2.990 18.126 1.00 97.94 203 SER A CA 1
ATOM 1572 C C . SER A 1 203 ? -13.901 4.157 18.547 1.00 97.94 203 SER A C 1
ATOM 1574 O O . SER A 1 203 ? -14.562 4.755 17.688 1.00 97.94 203 SER A O 1
ATOM 1576 N N . PRO A 1 204 ? -13.838 4.611 19.816 1.00 96.88 204 PRO A N 1
ATOM 1577 C CA . PRO A 1 204 ? -14.421 5.890 20.239 1.00 96.88 204 PRO A CA 1
ATOM 1578 C C . PRO A 1 204 ? -13.855 7.108 19.481 1.00 96.88 204 PRO A C 1
ATOM 1580 O O . PRO A 1 204 ? -14.494 8.161 19.403 1.00 96.88 204 PRO A O 1
ATOM 1583 N N . LEU A 1 205 ? -12.660 6.985 18.889 1.00 96.31 205 LEU A N 1
ATOM 1584 C CA . LEU A 1 205 ? -11.998 8.068 18.155 1.00 96.31 205 LEU A CA 1
ATOM 1585 C C . LEU A 1 205 ? -12.722 8.461 16.859 1.00 96.31 205 LEU A C 1
ATOM 1587 O O . LEU A 1 205 ? -12.556 9.588 16.394 1.00 96.31 205 LEU A O 1
ATOM 1591 N N . LEU A 1 206 ? -13.552 7.568 16.308 1.00 92.94 206 LEU A N 1
ATOM 1592 C CA . LEU A 1 206 ? -14.416 7.870 15.164 1.00 92.94 206 LEU A CA 1
ATOM 1593 C C . LEU A 1 206 ? -15.443 8.953 15.522 1.00 92.94 206 LEU A C 1
ATOM 1595 O O . LEU A 1 206 ? -15.633 9.905 14.771 1.00 92.94 206 LEU A O 1
ATOM 1599 N N . GLN A 1 207 ? -16.070 8.843 16.698 1.00 90.81 207 GLN A N 1
ATOM 1600 C CA . GLN A 1 207 ? -17.102 9.787 17.145 1.00 90.81 207 GLN A CA 1
ATOM 1601 C C . GLN A 1 207 ? -16.520 11.155 17.511 1.00 90.81 207 GLN A C 1
ATOM 1603 O O . GLN A 1 207 ? -17.164 12.178 17.298 1.00 90.81 207 GLN A O 1
ATOM 1608 N N . SER A 1 208 ? -15.294 11.182 18.040 1.00 91.50 208 SER A N 1
ATOM 1609 C CA . SER A 1 208 ? -14.599 12.432 18.377 1.00 91.50 208 SER A CA 1
ATOM 1610 C C . SER A 1 208 ? -13.908 13.100 17.182 1.00 91.50 208 SER A C 1
ATOM 1612 O O . SER A 1 208 ? -13.321 14.166 17.347 1.00 91.50 208 SER A O 1
ATOM 1614 N N . GLY A 1 209 ? -13.944 12.490 15.990 1.00 89.62 209 GLY A N 1
ATOM 1615 C CA . GLY A 1 209 ? -13.289 13.014 14.786 1.00 89.62 209 GLY A CA 1
ATOM 1616 C C . GLY A 1 209 ? -11.757 12.933 14.807 1.00 89.62 209 GLY A C 1
ATOM 1617 O O . GLY A 1 209 ? -11.104 13.463 13.911 1.00 89.62 209 GLY A O 1
ATOM 1618 N N . LYS A 1 210 ? -11.170 12.264 15.807 1.00 92.12 210 LYS A N 1
ATOM 1619 C CA . LYS A 1 210 ? -9.718 12.060 15.930 1.00 92.12 210 LYS A CA 1
ATOM 1620 C C . LYS A 1 210 ? -9.192 10.909 15.073 1.00 92.12 210 LYS A C 1
ATOM 1622 O O . LYS A 1 210 ? -7.986 10.823 14.856 1.00 92.12 210 LYS A O 1
ATOM 1627 N N . LEU A 1 211 ? -10.074 10.034 14.594 1.00 94.00 211 LEU A N 1
ATOM 1628 C CA . LEU A 1 211 ? -9.759 8.964 13.652 1.00 94.00 211 LEU A CA 1
ATOM 1629 C C . LEU A 1 211 ? -10.610 9.143 12.396 1.00 94.00 211 LEU A C 1
ATOM 1631 O O . LEU A 1 211 ? -11.837 9.152 12.461 1.00 94.00 211 LEU A O 1
ATOM 1635 N N . ALA A 1 212 ? -9.943 9.255 11.252 1.00 92.25 212 ALA A N 1
ATOM 1636 C CA . ALA A 1 212 ? -10.552 9.242 9.928 1.00 92.25 212 ALA A CA 1
ATOM 1637 C C . ALA A 1 212 ? -9.860 8.205 9.032 1.00 92.25 212 ALA A C 1
ATOM 1639 O O . ALA A 1 212 ? -8.792 7.695 9.364 1.00 92.25 212 ALA A O 1
ATOM 1640 N N . VAL A 1 213 ? -10.455 7.908 7.878 1.00 92.31 213 VAL A N 1
ATOM 1641 C CA . VAL A 1 213 ? -9.840 7.082 6.830 1.00 92.31 213 VAL A CA 1
ATOM 1642 C C . VAL A 1 213 ? -9.448 7.987 5.672 1.00 92.31 213 VAL A C 1
ATOM 1644 O O . VAL A 1 213 ? -10.201 8.890 5.310 1.00 92.31 213 VAL A O 1
ATOM 1647 N N . PHE A 1 214 ? -8.279 7.748 5.087 1.00 89.62 214 PHE A N 1
ATOM 1648 C CA . PHE A 1 214 ? -7.857 8.409 3.859 1.00 89.62 214 PHE A CA 1
ATOM 1649 C C . PHE A 1 214 ? -7.656 7.394 2.734 1.00 89.62 214 PHE A C 1
ATOM 1651 O O . PHE A 1 214 ? -7.352 6.225 2.976 1.00 89.62 214 PHE A O 1
ATOM 1658 N N . LEU A 1 215 ? -7.808 7.877 1.504 1.00 87.62 215 LEU A N 1
ATOM 1659 C CA . LEU A 1 215 ? -7.453 7.186 0.271 1.00 87.62 215 LEU A CA 1
ATOM 1660 C C . LEU A 1 215 ? -6.514 8.100 -0.512 1.00 87.62 215 LEU A C 1
ATOM 1662 O O . LEU A 1 215 ? -6.782 9.294 -0.642 1.00 87.62 215 LEU A O 1
ATOM 1666 N N . ASP A 1 216 ? -5.419 7.542 -1.006 1.00 85.75 216 ASP A N 1
ATOM 1667 C CA . ASP A 1 216 ? -4.356 8.291 -1.668 1.00 85.75 216 ASP A CA 1
ATOM 1668 C C . ASP A 1 216 ? -3.750 7.465 -2.810 1.00 85.75 216 ASP A C 1
ATOM 1670 O O . ASP A 1 216 ? -3.807 6.233 -2.797 1.00 85.75 216 ASP A O 1
ATOM 1674 N N . PHE A 1 217 ? -3.190 8.135 -3.812 1.00 87.44 217 PHE A N 1
ATOM 1675 C CA . PHE A 1 217 ? -2.693 7.498 -5.027 1.00 87.44 217 PHE A CA 1
ATOM 1676 C C . PHE A 1 217 ? -1.293 7.999 -5.375 1.00 87.44 217 PHE A C 1
ATOM 1678 O O . PHE A 1 217 ? -1.088 9.213 -5.469 1.00 87.44 217 PHE A O 1
ATOM 1685 N N . PRO A 1 218 ? -0.336 7.095 -5.635 1.00 86.38 218 PRO A N 1
ATOM 1686 C CA . PRO A 1 218 ? 0.980 7.518 -6.069 1.00 86.38 218 PRO A CA 1
ATOM 1687 C C . PRO A 1 218 ? 0.932 8.008 -7.518 1.00 86.38 218 PRO A C 1
ATOM 1689 O O . PRO A 1 218 ? 0.068 7.605 -8.305 1.00 86.38 218 PRO A O 1
ATOM 1692 N N . GLY A 1 219 ? 1.893 8.854 -7.881 1.00 86.12 219 GLY A N 1
ATOM 1693 C CA . GLY A 1 219 ? 2.288 9.005 -9.277 1.00 86.12 219 GLY A CA 1
ATOM 1694 C C . GLY A 1 219 ? 3.016 7.755 -9.781 1.00 86.12 219 GLY A C 1
ATOM 169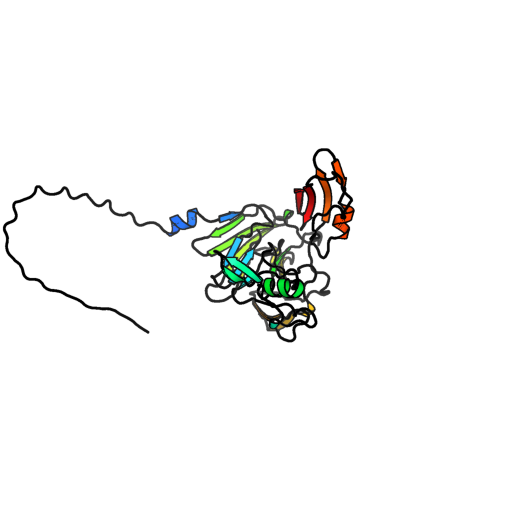5 O O . GLY A 1 219 ? 3.238 6.794 -9.038 1.00 86.12 219 GLY A O 1
ATOM 1696 N N . ASP A 1 220 ? 3.436 7.777 -11.040 1.00 87.00 220 ASP A N 1
ATOM 1697 C CA . ASP A 1 220 ? 4.222 6.701 -11.639 1.00 87.00 220 ASP A CA 1
ATOM 1698 C C . ASP A 1 220 ? 5.595 7.212 -12.097 1.00 87.00 220 ASP A C 1
ATOM 1700 O O . ASP A 1 220 ? 5.711 8.232 -12.772 1.00 87.00 220 ASP A O 1
ATOM 1704 N N . ASN A 1 221 ? 6.643 6.486 -11.716 1.00 81.75 221 ASN A N 1
ATOM 1705 C CA . ASN A 1 221 ? 8.038 6.749 -12.063 1.00 81.75 221 ASN A CA 1
ATOM 1706 C C . ASN A 1 221 ? 8.723 5.533 -12.713 1.00 81.75 221 ASN A C 1
ATOM 1708 O O . ASN A 1 221 ? 9.950 5.509 -12.809 1.00 81.75 221 ASN A O 1
ATOM 1712 N N . GLY A 1 222 ? 7.961 4.504 -13.108 1.00 84.62 222 GLY A N 1
ATOM 1713 C CA . GLY A 1 222 ? 8.490 3.271 -13.692 1.00 84.62 222 GLY A CA 1
ATOM 1714 C C . GLY A 1 222 ? 9.287 2.399 -12.721 1.00 84.62 222 GLY A C 1
ATOM 1715 O O . GLY A 1 222 ? 10.005 1.496 -13.152 1.00 84.62 222 GLY A O 1
ATOM 1716 N N . SER A 1 223 ? 9.220 2.667 -11.411 1.00 77.31 223 SER A N 1
ATOM 1717 C CA . SER A 1 223 ? 9.985 1.902 -10.428 1.00 77.31 223 SER A CA 1
ATOM 1718 C C . SER A 1 223 ? 9.467 0.468 -10.285 1.00 77.31 223 SER A C 1
ATOM 1720 O O . SER A 1 223 ? 8.283 0.216 -10.083 1.00 77.31 223 SER A O 1
ATOM 1722 N N . GLN A 1 224 ? 10.393 -0.490 -10.351 1.00 75.69 224 GLN A N 1
ATOM 1723 C CA . GLN A 1 224 ? 10.117 -1.920 -10.225 1.00 75.69 224 GLN A CA 1
ATOM 1724 C C . GLN A 1 224 ? 10.821 -2.505 -8.994 1.00 75.69 224 GLN A C 1
ATOM 1726 O O . GLN A 1 224 ? 11.876 -2.016 -8.578 1.00 75.69 224 GLN A O 1
ATOM 1731 N N . PHE A 1 225 ? 10.243 -3.572 -8.429 1.00 76.00 225 PHE A N 1
ATOM 1732 C CA . PHE A 1 225 ? 10.820 -4.364 -7.328 1.00 76.00 225 PHE A CA 1
ATOM 1733 C C . PHE A 1 225 ? 11.237 -3.541 -6.095 1.00 76.00 225 PHE A C 1
ATOM 1735 O O . PHE A 1 225 ? 12.175 -3.896 -5.387 1.00 76.00 225 PHE A O 1
ATOM 1742 N N . GLN A 1 226 ? 10.559 -2.418 -5.851 1.00 77.62 226 GLN A N 1
ATOM 1743 C CA . GLN A 1 226 ? 10.789 -1.569 -4.684 1.00 77.62 226 GLN A CA 1
ATOM 1744 C C . GLN A 1 226 ? 9.905 -2.004 -3.512 1.00 77.62 226 GLN A C 1
ATOM 1746 O O . GLN A 1 226 ? 8.812 -2.533 -3.720 1.00 77.62 226 GLN A O 1
ATOM 1751 N N . ASN A 1 227 ? 10.327 -1.680 -2.286 1.00 74.81 227 ASN A N 1
ATOM 1752 C CA . ASN A 1 227 ? 9.486 -1.846 -1.094 1.00 74.81 227 ASN A CA 1
ATOM 1753 C C . ASN A 1 227 ? 8.164 -1.068 -1.231 1.00 74.81 227 ASN A C 1
ATOM 1755 O O . ASN A 1 227 ? 7.112 -1.576 -0.846 1.00 74.81 227 ASN A O 1
ATOM 1759 N N . PHE A 1 228 ? 8.216 0.116 -1.855 1.00 83.12 228 PHE A N 1
ATOM 1760 C CA . PHE A 1 228 ? 7.066 0.975 -2.149 1.00 83.12 228 PHE A CA 1
ATOM 1761 C C . PHE A 1 228 ? 7.091 1.362 -3.628 1.00 83.12 228 PHE A C 1
ATOM 1763 O O . PHE A 1 228 ? 7.955 2.126 -4.066 1.00 83.12 228 PHE A O 1
ATOM 1770 N N . VAL A 1 229 ? 6.174 0.796 -4.405 1.00 87.06 229 VAL A N 1
ATOM 1771 C CA . VAL A 1 229 ? 6.017 1.071 -5.836 1.00 87.06 229 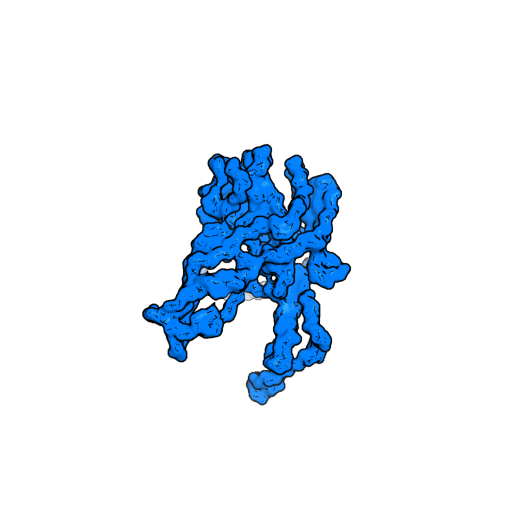VAL A CA 1
ATOM 1772 C C . VAL A 1 229 ? 5.241 2.378 -6.021 1.00 87.06 229 VAL A C 1
ATOM 1774 O O . VAL A 1 229 ? 4.272 2.635 -5.297 1.00 87.06 229 VAL A O 1
ATOM 1777 N N . GLY A 1 230 ? 5.670 3.180 -6.999 1.00 85.06 230 GLY A N 1
ATOM 1778 C CA . GLY A 1 230 ? 5.084 4.477 -7.353 1.00 85.06 230 GLY A CA 1
ATOM 1779 C C . GLY A 1 230 ? 5.878 5.691 -6.850 1.00 85.06 230 GLY A C 1
ATOM 1780 O O . GLY A 1 230 ? 6.831 5.575 -6.074 1.00 85.06 230 GLY A O 1
ATOM 1781 N N . ASP A 1 231 ? 5.489 6.877 -7.316 1.00 82.19 231 ASP A N 1
ATOM 1782 C CA . ASP A 1 231 ? 6.010 8.165 -6.853 1.00 82.19 231 ASP A CA 1
ATOM 1783 C C . ASP A 1 231 ? 5.063 8.791 -5.819 1.00 82.19 231 ASP A C 1
ATOM 1785 O O . ASP A 1 231 ? 4.129 9.523 -6.142 1.00 82.19 231 ASP A O 1
ATOM 1789 N N . TRP A 1 232 ? 5.319 8.509 -4.543 1.00 77.19 232 TRP A N 1
ATOM 1790 C CA . TRP A 1 232 ? 4.564 9.073 -3.415 1.00 77.19 232 TRP A CA 1
ATOM 1791 C C . TRP A 1 232 ? 4.897 10.534 -3.114 1.00 77.19 232 TRP A C 1
ATOM 1793 O O . TRP A 1 232 ? 4.295 11.146 -2.236 1.00 77.19 232 TRP A O 1
ATOM 1803 N N . SER A 1 233 ? 5.866 11.098 -3.825 1.00 68.81 233 SER A N 1
ATOM 1804 C CA . SER A 1 233 ? 6.289 12.479 -3.653 1.00 68.81 233 SER A CA 1
ATOM 1805 C C . SER A 1 233 ? 5.648 13.459 -4.608 1.00 68.81 233 SER A C 1
ATOM 1807 O O . SER A 1 233 ? 5.544 14.652 -4.323 1.00 68.81 233 SER A O 1
ATOM 1809 N N . ARG A 1 234 ? 5.221 12.921 -5.744 1.00 69.06 234 ARG A N 1
ATOM 1810 C CA . ARG A 1 234 ? 4.396 13.578 -6.739 1.00 69.06 234 ARG A CA 1
ATOM 1811 C C . ARG A 1 234 ? 3.117 12.757 -6.860 1.00 69.06 234 ARG A C 1
ATOM 1813 O O . ARG A 1 234 ? 2.911 12.114 -7.887 1.00 69.06 234 ARG A O 1
ATOM 1820 N N . PRO A 1 235 ? 2.290 12.714 -5.795 1.00 68.19 235 PRO A N 1
ATOM 1821 C CA . PRO A 1 235 ? 1.006 12.043 -5.878 1.00 68.19 235 PRO A CA 1
ATOM 1822 C C . PRO A 1 235 ? 0.206 12.691 -7.007 1.00 68.19 235 PRO A C 1
ATOM 1824 O O . PRO A 1 235 ? 0.080 13.918 -7.084 1.00 68.19 235 PRO A O 1
ATOM 1827 N N . ASP A 1 236 ? -0.299 11.865 -7.915 1.00 66.69 236 ASP A N 1
ATOM 1828 C CA . ASP A 1 236 ? -0.994 12.351 -9.100 1.00 66.69 236 ASP A CA 1
ATOM 1829 C C . ASP A 1 236 ? -2.450 12.664 -8.760 1.00 66.69 236 ASP A C 1
ATOM 1831 O O . ASP A 1 236 ? -3.370 11.887 -9.020 1.00 66.69 236 ASP A O 1
ATOM 1835 N N . ILE A 1 237 ? -2.658 13.802 -8.114 1.00 63.91 237 ILE A N 1
ATOM 1836 C CA . ILE A 1 237 ? -3.969 14.166 -7.575 1.00 63.91 237 ILE A CA 1
ATOM 1837 C C . ILE A 1 237 ? -4.880 14.730 -8.668 1.00 63.91 237 ILE A C 1
ATOM 1839 O O . ILE A 1 237 ? -6.095 14.543 -8.609 1.00 63.91 237 ILE A O 1
ATOM 1843 N N . GLY A 1 238 ? -4.306 15.340 -9.711 1.00 67.00 238 GLY A N 1
ATOM 1844 C CA . GLY A 1 238 ? -5.047 15.757 -10.908 1.00 67.00 238 GLY A CA 1
ATOM 1845 C C . GLY A 1 238 ? -5.575 14.574 -11.729 1.00 67.00 238 GLY A C 1
ATOM 1846 O O . GLY A 1 238 ? -6.563 14.708 -12.454 1.00 67.00 238 GLY A O 1
ATOM 1847 N N . GLY A 1 239 ? -4.956 13.404 -11.572 1.00 77.06 239 GLY A N 1
ATOM 1848 C CA . GLY A 1 239 ? -5.345 12.147 -12.191 1.00 77.06 239 GLY A CA 1
ATOM 1849 C C . GLY A 1 239 ? -6.565 11.446 -11.590 1.00 77.06 239 GLY A C 1
ATOM 1850 O O . GLY A 1 239 ? -7.035 10.457 -12.151 1.00 77.06 239 GLY A O 1
ATOM 1851 N N . ALA A 1 240 ? -7.093 11.902 -10.447 1.00 84.38 240 ALA A N 1
ATOM 1852 C CA . ALA A 1 240 ? -8.248 11.287 -9.788 1.00 84.38 240 ALA A CA 1
ATOM 1853 C C . ALA A 1 240 ? -9.531 12.091 -10.029 1.00 84.38 240 ALA A C 1
ATOM 1855 O O . ALA A 1 240 ? -9.674 13.223 -9.570 1.00 84.38 240 ALA A O 1
ATOM 1856 N N . ARG A 1 241 ? -10.516 11.482 -10.695 1.00 88.06 241 ARG A N 1
ATOM 1857 C CA . ARG A 1 241 ? -11.846 12.082 -10.880 1.00 88.06 241 ARG A CA 1
ATOM 1858 C C . ARG A 1 241 ? -12.868 11.372 -10.009 1.00 88.06 241 ARG A C 1
ATOM 1860 O O . ARG A 1 241 ? -13.231 10.233 -10.289 1.00 88.06 241 ARG A O 1
ATOM 1867 N N . LEU A 1 242 ? -13.328 12.067 -8.972 1.00 87.94 242 LEU A N 1
ATOM 1868 C CA . LEU A 1 242 ? -14.285 11.570 -7.987 1.00 87.94 242 LEU A CA 1
ATOM 1869 C C . LEU A 1 242 ? -15.734 11.858 -8.406 1.00 87.94 242 LEU A C 1
ATOM 1871 O O . LEU A 1 242 ? -16.087 12.985 -8.751 1.00 87.94 242 LEU A O 1
ATOM 1875 N N . LYS A 1 243 ? -16.594 10.846 -8.287 1.00 90.94 243 LYS A N 1
ATOM 1876 C CA . LYS A 1 243 ? -18.054 10.963 -8.309 1.00 90.94 243 LYS A CA 1
ATOM 1877 C C . LYS A 1 243 ? -18.625 10.375 -7.024 1.00 90.94 243 LYS A C 1
ATOM 1879 O O . LYS A 1 243 ? -18.310 9.244 -6.667 1.00 90.94 243 LYS A O 1
ATOM 1884 N N . LEU A 1 244 ? -19.483 11.131 -6.346 1.00 90.06 244 LEU A N 1
ATOM 1885 C CA . LEU A 1 244 ? -20.141 10.712 -5.109 1.00 90.06 244 LEU A CA 1
ATOM 1886 C C . LEU A 1 244 ? -21.611 10.379 -5.354 1.00 90.06 244 LEU A C 1
ATOM 1888 O O . LEU A 1 244 ? -22.324 11.132 -6.017 1.00 90.06 244 LEU A O 1
ATOM 1892 N N . LYS A 1 245 ? -22.073 9.264 -4.784 1.00 88.88 245 LYS A N 1
ATOM 1893 C CA . LYS A 1 245 ? -23.478 8.849 -4.794 1.00 88.88 245 LYS A CA 1
ATOM 1894 C C . LYS A 1 245 ? -23.830 8.149 -3.481 1.00 88.88 245 LYS A C 1
ATOM 1896 O O . LYS A 1 245 ? -23.624 6.947 -3.331 1.00 88.88 245 LYS A O 1
ATOM 1901 N N . GLY A 1 246 ? -24.394 8.895 -2.531 1.00 89.12 246 GLY A N 1
ATOM 1902 C CA . GLY A 1 246 ? -24.711 8.369 -1.200 1.00 89.12 246 GLY A CA 1
ATOM 1903 C C . GLY A 1 246 ? -23.448 7.892 -0.477 1.00 89.12 246 GLY A C 1
ATOM 1904 O O . GLY A 1 246 ? -22.467 8.624 -0.414 1.00 89.12 246 GLY A O 1
ATOM 1905 N N . GLN A 1 247 ? -23.455 6.652 0.018 1.00 92.00 247 GLN A N 1
ATOM 1906 C CA . GLN A 1 247 ? -22.309 6.016 0.694 1.00 92.00 247 GLN A CA 1
ATOM 1907 C C . GLN A 1 247 ? -21.359 5.293 -0.282 1.00 92.00 247 GLN A C 1
ATOM 1909 O O . GLN A 1 247 ? -20.781 4.253 0.039 1.00 92.00 247 GLN A O 1
ATOM 1914 N N . AR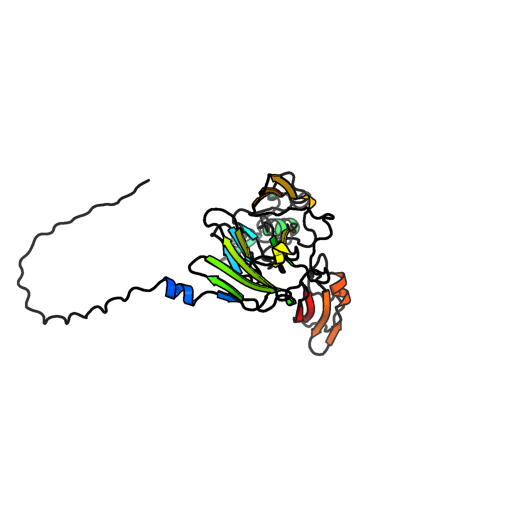G A 1 248 ? -21.253 5.802 -1.513 1.00 93.25 248 ARG A N 1
ATOM 1915 C CA . ARG A 1 248 ? -20.376 5.271 -2.556 1.00 93.25 248 ARG A CA 1
ATOM 1916 C C . ARG A 1 248 ? -19.632 6.404 -3.246 1.00 93.25 248 ARG A C 1
ATOM 1918 O O . ARG A 1 248 ? -20.236 7.384 -3.683 1.00 93.25 248 ARG A O 1
ATOM 1925 N N . ALA A 1 249 ? -18.329 6.220 -3.386 1.00 91.19 249 ALA A N 1
ATOM 1926 C CA . ALA A 1 249 ? -17.440 7.036 -4.188 1.00 91.19 249 ALA A CA 1
ATOM 1927 C C . ALA A 1 249 ? -16.899 6.200 -5.350 1.00 91.19 249 ALA A C 1
ATOM 1929 O O . ALA A 1 249 ? -16.440 5.076 -5.156 1.00 91.19 249 ALA A O 1
ATOM 1930 N N . GLU A 1 250 ? -16.948 6.757 -6.553 1.00 94.44 250 GLU A N 1
ATOM 1931 C CA . GLU A 1 250 ? -16.332 6.189 -7.748 1.00 94.44 250 GLU A CA 1
ATOM 1932 C C . GLU A 1 250 ? -15.215 7.112 -8.204 1.00 94.44 250 GLU A C 1
ATOM 1934 O O . GLU A 1 250 ? -15.426 8.310 -8.402 1.00 94.44 250 GLU A O 1
ATOM 1939 N N . ILE A 1 251 ? -14.018 6.558 -8.345 1.00 92.00 251 ILE A N 1
ATOM 1940 C CA . ILE A 1 251 ? -12.811 7.300 -8.675 1.00 92.00 251 ILE A CA 1
ATOM 1941 C C . ILE A 1 251 ? -12.246 6.704 -9.954 1.00 92.00 251 ILE A C 1
ATOM 1943 O O . ILE A 1 251 ? -11.835 5.546 -9.981 1.00 92.00 251 ILE A O 1
ATOM 1947 N N . ALA A 1 252 ? -12.232 7.495 -11.021 1.00 92.94 252 ALA A N 1
ATOM 1948 C CA . ALA A 1 252 ? -11.491 7.159 -12.229 1.00 92.94 252 ALA A CA 1
ATOM 1949 C C . ALA A 1 252 ? -10.051 7.657 -12.079 1.00 92.94 252 ALA A C 1
ATOM 1951 O O . ALA A 1 252 ? -9.842 8.835 -11.770 1.00 92.94 252 ALA A O 1
ATOM 1952 N N . ARG A 1 253 ? -9.082 6.756 -12.260 1.00 91.38 253 ARG A N 1
ATOM 1953 C CA . ARG A 1 253 ? -7.652 7.039 -12.153 1.00 91.38 253 ARG A CA 1
ATOM 1954 C C . ARG A 1 253 ? -7.023 7.109 -13.530 1.00 91.38 253 ARG A C 1
ATOM 1956 O O . ARG A 1 253 ? -7.156 6.182 -14.322 1.00 91.38 253 ARG A O 1
ATOM 1963 N N . ARG A 1 254 ? -6.311 8.202 -13.767 1.00 90.31 254 ARG A N 1
ATOM 1964 C CA . ARG A 1 254 ? -5.528 8.473 -14.965 1.00 90.31 254 ARG A CA 1
ATOM 1965 C C . ARG A 1 254 ? -4.168 9.010 -14.550 1.00 90.31 254 ARG A C 1
ATOM 1967 O O . ARG A 1 254 ? -4.142 9.907 -13.719 1.00 90.31 254 ARG A O 1
ATOM 1974 N N . PHE A 1 255 ? -3.085 8.502 -15.120 1.00 87.62 255 PHE A N 1
ATOM 1975 C CA . PHE A 1 255 ? -1.758 9.061 -14.877 1.00 87.62 255 PHE A CA 1
ATOM 1976 C C . PHE A 1 255 ? -1.494 10.305 -15.733 1.00 87.62 255 PHE A C 1
ATOM 1978 O O . PHE A 1 255 ? -2.030 10.451 -16.835 1.00 87.62 255 PHE A O 1
ATOM 1985 N N . GLU A 1 256 ? -0.645 11.205 -15.243 1.00 80.88 256 GLU A N 1
ATOM 1986 C CA . GLU A 1 256 ? -0.153 12.350 -16.008 1.00 80.88 256 GLU A CA 1
ATOM 1987 C C . GLU A 1 256 ? 0.417 11.908 -17.373 1.00 80.88 256 GLU A C 1
ATOM 1989 O O . GLU A 1 256 ? 1.211 10.969 -17.474 1.00 80.88 256 GLU A O 1
ATOM 1994 N N . GLY A 1 257 ? -0.020 12.588 -18.438 1.00 80.56 257 GLY A N 1
ATOM 1995 C CA . GLY A 1 257 ? 0.346 12.284 -19.825 1.00 80.56 257 GLY A CA 1
ATOM 1996 C C . GLY A 1 257 ? -0.541 11.244 -20.521 1.00 80.56 257 GLY A C 1
ATOM 1997 O O . GLY A 1 257 ? -0.547 11.196 -21.752 1.00 80.56 257 GLY A O 1
ATOM 1998 N N . ASP A 1 258 ? -1.339 10.468 -19.783 1.00 85.19 258 ASP A N 1
ATOM 1999 C CA . ASP A 1 258 ? -2.238 9.480 -20.384 1.00 85.19 258 ASP A CA 1
ATOM 2000 C C . ASP A 1 258 ? -3.525 10.144 -20.906 1.00 85.19 258 ASP A C 1
ATOM 2002 O O . ASP A 1 258 ? -4.035 11.128 -20.361 1.00 85.19 258 ASP A O 1
ATOM 2006 N N . THR A 1 259 ? -4.083 9.592 -21.986 1.00 82.19 259 THR A N 1
ATOM 2007 C CA . THR A 1 259 ? -5.314 10.106 -22.620 1.00 82.19 259 THR A CA 1
ATOM 2008 C C . THR A 1 259 ? -6.580 9.376 -22.170 1.00 82.19 259 THR A C 1
ATOM 2010 O O . THR A 1 259 ? -7.684 9.882 -22.374 1.00 82.19 259 THR A O 1
ATOM 2013 N N . GLN A 1 260 ? -6.436 8.216 -21.526 1.00 84.81 260 GLN A N 1
ATOM 2014 C CA . GLN A 1 260 ? -7.524 7.349 -21.073 1.00 84.81 260 GLN A CA 1
ATOM 2015 C C . GLN A 1 260 ? -7.382 7.034 -19.584 1.00 84.81 260 GLN A C 1
ATOM 2017 O O . GLN A 1 260 ? -6.303 7.181 -19.018 1.00 84.81 260 GLN A O 1
ATOM 2022 N N . ASP A 1 261 ? -8.477 6.610 -18.954 1.00 87.06 261 ASP A N 1
ATOM 2023 C CA . ASP A 1 261 ? -8.426 6.105 -17.583 1.00 87.06 261 ASP A CA 1
ATOM 2024 C C . ASP A 1 261 ? -7.647 4.785 -17.548 1.00 87.06 261 ASP A C 1
ATOM 2026 O O . ASP A 1 261 ? -7.864 3.901 -18.376 1.00 87.06 261 ASP A O 1
ATOM 2030 N N . ASN A 1 262 ? -6.748 4.650 -16.578 1.00 90.56 262 ASN A N 1
ATOM 2031 C CA . ASN A 1 262 ? -5.951 3.448 -16.375 1.00 90.56 262 ASN A CA 1
ATOM 2032 C C . ASN A 1 262 ? -6.708 2.410 -15.543 1.00 90.56 262 ASN A C 1
ATOM 2034 O O . ASN A 1 262 ? -6.602 1.218 -15.810 1.00 90.56 262 ASN A O 1
ATOM 2038 N N . TYR A 1 263 ? -7.443 2.851 -14.516 1.00 94.69 263 TYR A N 1
ATOM 2039 C CA . TYR A 1 263 ? -8.240 1.971 -13.659 1.00 94.69 263 TYR A CA 1
ATOM 2040 C C . TYR A 1 263 ? -9.320 2.740 -12.888 1.00 94.69 263 TYR A C 1
ATOM 2042 O O . TYR A 1 263 ? -9.326 3.971 -12.827 1.00 94.69 263 TYR A O 1
ATOM 2050 N N . HIS A 1 264 ? -10.246 1.999 -12.282 1.00 94.88 264 HIS A N 1
ATOM 2051 C CA . HIS A 1 264 ? -11.334 2.551 -11.480 1.00 94.88 264 HIS A CA 1
ATOM 2052 C C . HIS A 1 264 ? -11.287 2.001 -10.060 1.00 94.88 264 HIS A C 1
ATOM 2054 O O . HIS A 1 264 ? -11.031 0.818 -9.852 1.00 94.88 264 HIS A O 1
ATOM 2060 N N . VAL A 1 265 ? -11.579 2.861 -9.089 1.00 94.81 265 VAL A N 1
ATOM 2061 C CA . VAL A 1 265 ? -11.692 2.496 -7.677 1.00 94.81 265 VAL A CA 1
ATOM 2062 C C . VAL A 1 265 ? -13.091 2.830 -7.197 1.00 94.81 265 VAL A C 1
ATOM 2064 O O . VAL A 1 265 ? -13.584 3.942 -7.393 1.00 94.81 265 VAL A O 1
ATOM 2067 N N . ALA A 1 266 ? -13.729 1.861 -6.553 1.00 94.88 266 ALA A N 1
ATOM 2068 C CA . ALA A 1 266 ? -14.975 2.065 -5.843 1.00 94.88 266 ALA A CA 1
ATOM 2069 C C . ALA A 1 266 ? -14.710 1.999 -4.339 1.00 94.88 266 ALA A C 1
ATOM 2071 O O . ALA A 1 266 ? -14.168 1.015 -3.847 1.00 94.88 266 ALA A O 1
ATOM 2072 N N . LEU A 1 267 ? -15.127 3.032 -3.615 1.00 94.06 267 LEU A N 1
ATOM 2073 C CA . LEU A 1 267 ? -15.126 3.053 -2.158 1.00 94.06 267 LEU A CA 1
ATOM 2074 C C . LEU A 1 267 ? -16.573 3.077 -1.675 1.00 94.06 267 LEU A C 1
ATOM 2076 O O . LEU A 1 267 ? -17.359 3.932 -2.081 1.00 94.06 267 LEU A O 1
ATOM 2080 N N . THR A 1 268 ? -16.918 2.150 -0.792 1.00 94.69 268 THR A N 1
ATOM 2081 C CA . THR A 1 268 ? -18.209 2.114 -0.101 1.00 94.69 268 THR A CA 1
ATOM 2082 C C . THR A 1 268 ? -17.978 2.067 1.395 1.00 94.69 268 THR A C 1
ATOM 2084 O O . THR A 1 268 ? -17.054 1.394 1.847 1.00 94.69 268 THR A O 1
ATOM 2087 N N . TRP A 1 269 ? -18.826 2.740 2.163 1.00 93.69 269 TRP A N 1
ATOM 2088 C CA . TRP A 1 269 ? -18.751 2.735 3.622 1.00 93.69 269 TRP A CA 1
ATOM 2089 C C . TRP A 1 269 ? -20.129 2.523 4.243 1.00 93.69 269 TRP A C 1
ATOM 2091 O O . TRP A 1 269 ? -21.157 2.636 3.576 1.00 93.69 269 TRP A O 1
ATOM 2101 N N . GLN A 1 270 ? -20.134 2.189 5.530 1.00 91.94 270 GLN A N 1
ATOM 2102 C CA . GLN A 1 270 ? -21.340 2.105 6.343 1.00 91.94 270 GLN A CA 1
ATOM 2103 C C . GLN A 1 270 ? -21.246 3.119 7.481 1.00 91.94 270 GLN A C 1
ATOM 2105 O O . GLN A 1 270 ? -20.195 3.257 8.105 1.00 91.94 270 GLN A O 1
ATOM 2110 N N . GLY A 1 271 ? -22.355 3.805 7.755 1.00 86.06 271 GLY A N 1
ATOM 2111 C CA . GLY A 1 271 ? -22.453 4.802 8.818 1.00 86.06 271 GLY A CA 1
ATOM 2112 C C . GLY A 1 271 ? -22.374 6.238 8.302 1.00 86.06 271 GLY A C 1
ATOM 2113 O O . GLY A 1 271 ? -22.314 6.503 7.101 1.00 86.06 271 GLY A O 1
ATOM 2114 N N . VAL A 1 272 ? -22.417 7.192 9.230 1.00 84.56 272 VAL A N 1
ATOM 2115 C CA . VAL A 1 272 ? -22.382 8.621 8.899 1.00 84.56 272 VAL A CA 1
ATOM 2116 C C . VAL A 1 272 ? -20.932 9.044 8.693 1.00 84.56 272 VAL A C 1
ATOM 2118 O O . VAL A 1 272 ? -20.172 9.149 9.650 1.00 84.56 272 VAL A O 1
ATOM 2121 N N . ALA A 1 273 ? -20.555 9.286 7.441 1.00 86.56 273 ALA A N 1
ATOM 2122 C CA . ALA A 1 273 ? -19.246 9.811 7.080 1.00 86.56 273 ALA A CA 1
ATOM 2123 C C . ALA A 1 273 ? -19.347 10.713 5.848 1.00 86.56 273 ALA A C 1
ATOM 2125 O O . ALA A 1 273 ? -20.201 10.511 4.981 1.00 86.56 273 ALA A O 1
ATOM 2126 N N . THR A 1 274 ? -18.434 11.678 5.772 1.00 85.12 274 THR A N 1
ATOM 2127 C CA . THR A 1 274 ? -18.286 12.586 4.635 1.00 85.12 274 THR A CA 1
ATOM 2128 C C . THR A 1 274 ? -16.940 12.324 3.981 1.00 85.12 274 THR A C 1
ATOM 2130 O O . THR A 1 274 ? -15.913 12.363 4.656 1.00 85.12 274 THR A O 1
ATOM 2133 N N . LEU A 1 275 ? -16.936 12.090 2.668 1.00 85.62 275 LEU A N 1
ATOM 2134 C CA . LEU A 1 275 ? -15.701 12.054 1.893 1.00 85.62 275 LEU A CA 1
ATOM 2135 C C . LEU A 1 275 ? -15.387 13.461 1.389 1.00 85.62 275 LEU A C 1
ATOM 2137 O O . LEU A 1 275 ? -16.162 14.037 0.624 1.00 85.62 275 LEU A O 1
ATOM 2141 N N . THR A 1 276 ? -14.244 13.997 1.798 1.00 80.56 276 THR A N 1
ATOM 2142 C CA . THR A 1 276 ? -13.743 15.291 1.336 1.00 80.56 276 THR A CA 1
ATOM 2143 C C . THR A 1 276 ? -12.491 15.092 0.491 1.00 80.56 276 THR A C 1
ATOM 2145 O O . THR A 1 276 ? -11.596 14.324 0.841 1.00 80.56 276 THR A O 1
ATOM 2148 N N . ALA A 1 277 ? -12.429 15.783 -0.648 1.00 73.31 277 ALA A N 1
ATOM 2149 C CA . ALA A 1 277 ? -11.174 15.930 -1.371 1.00 73.31 277 ALA A CA 1
ATOM 2150 C C . ALA A 1 277 ? -10.239 16.856 -0.566 1.00 73.31 277 ALA A C 1
ATOM 2152 O O . ALA A 1 277 ? -10.732 17.757 0.120 1.00 73.31 277 ALA A O 1
ATOM 2153 N N . PRO A 1 278 ? -8.911 16.666 -0.627 1.00 64.12 278 PRO A N 1
ATOM 2154 C CA . PRO A 1 278 ? -7.981 17.576 0.030 1.00 64.12 278 PRO A CA 1
ATOM 2155 C C . PRO A 1 278 ? -8.149 19.006 -0.511 1.00 64.12 278 PRO A C 1
ATOM 2157 O O . PRO A 1 278 ? -8.157 19.213 -1.722 1.00 64.12 278 PRO A O 1
ATOM 2160 N N . GLU A 1 279 ? -8.242 19.995 0.387 1.00 51.97 279 GLU A N 1
ATOM 2161 C CA . GLU A 1 279 ? -8.379 21.422 0.033 1.00 51.97 279 GLU A CA 1
ATOM 2162 C C . GLU A 1 279 ? -7.186 21.946 -0.784 1.00 51.97 279 GLU A C 1
ATOM 2164 O O . GLU A 1 279 ? -7.316 22.910 -1.535 1.00 51.97 279 GLU A O 1
ATOM 2169 N N . ASN A 1 280 ? -6.022 21.296 -0.660 1.00 50.06 280 ASN A N 1
ATOM 2170 C CA . ASN A 1 280 ? -4.841 21.582 -1.461 1.00 50.06 280 ASN A CA 1
ATOM 2171 C C . ASN A 1 280 ? -4.091 20.281 -1.817 1.00 50.06 280 ASN A C 1
ATOM 2173 O O . ASN A 1 280 ? -3.370 19.745 -0.969 1.00 50.06 280 ASN A O 1
ATOM 2177 N N . PRO A 1 281 ? -4.242 19.768 -3.051 1.00 46.62 281 PRO A N 1
ATOM 2178 C CA . PRO A 1 281 ? -3.600 18.545 -3.529 1.00 46.62 281 PRO A CA 1
ATOM 2179 C C . PRO A 1 281 ? -2.111 18.424 -3.169 1.00 46.62 281 PRO A C 1
ATOM 2181 O O . PRO A 1 281 ? -1.641 17.416 -2.654 1.00 46.62 281 PRO A O 1
ATOM 2184 N N . SER A 1 282 ? -1.341 19.489 -3.360 1.00 40.28 282 SER A N 1
ATOM 2185 C CA . SER A 1 282 ? 0.119 19.466 -3.228 1.00 40.28 282 SER A CA 1
ATOM 2186 C C . SER A 1 282 ? 0.638 19.312 -1.789 1.00 40.28 282 SER A C 1
ATOM 2188 O O . SER A 1 282 ? 1.844 19.177 -1.592 1.00 40.28 282 SER A O 1
ATOM 2190 N N . ARG A 1 283 ? -0.239 19.283 -0.774 1.00 41.59 283 ARG A N 1
ATOM 2191 C CA . ARG A 1 283 ? 0.107 19.007 0.631 1.00 41.59 283 ARG A CA 1
ATOM 2192 C C . ARG A 1 283 ? -0.479 17.674 1.090 1.00 41.59 283 ARG A C 1
ATOM 2194 O O . ARG A 1 283 ? -1.339 17.624 1.966 1.00 41.59 283 ARG A O 1
ATOM 2201 N N . THR A 1 284 ? 0.011 16.577 0.526 1.00 48.19 284 THR A N 1
ATOM 2202 C CA . THR A 1 284 ? -0.224 15.263 1.137 1.00 48.19 284 THR A CA 1
ATOM 2203 C C . THR A 1 284 ? 0.740 15.089 2.312 1.00 48.19 284 THR A C 1
ATOM 2205 O O . THR A 1 284 ? 1.906 15.476 2.225 1.00 48.19 284 THR A O 1
ATOM 2208 N N . SER A 1 285 ? 0.253 14.547 3.431 1.00 47.75 285 SER A N 1
ATOM 2209 C CA . SER A 1 285 ? 1.058 14.207 4.611 1.00 47.75 285 SER A CA 1
ATOM 2210 C C . SER A 1 285 ? 1.986 13.036 4.270 1.00 47.75 285 SER A C 1
ATOM 2212 O O . SER A 1 285 ? 1.687 11.870 4.520 1.00 47.75 285 SER A O 1
ATOM 2214 N N . VAL A 1 286 ? 3.098 13.350 3.612 1.00 52.62 286 VAL A N 1
ATOM 2215 C CA . VAL A 1 286 ? 4.237 12.451 3.457 1.00 52.62 286 VAL A CA 1
ATOM 2216 C C . VAL A 1 286 ? 5.217 12.863 4.548 1.00 52.62 286 VAL A C 1
ATOM 2218 O O . VAL A 1 286 ? 5.774 13.958 4.504 1.00 52.62 286 VAL A O 1
ATOM 2221 N N . LEU A 1 287 ? 5.353 12.046 5.591 1.00 53.91 287 LEU A N 1
ATOM 2222 C CA . LEU A 1 287 ? 6.283 12.339 6.680 1.00 53.91 287 LEU A CA 1
ATOM 2223 C C . LEU A 1 287 ? 7.723 12.385 6.126 1.00 53.91 287 LEU A C 1
ATOM 2225 O O . LEU A 1 287 ? 8.128 11.418 5.472 1.00 53.91 287 LEU A O 1
ATOM 2229 N N . PRO A 1 288 ? 8.483 13.472 6.368 1.00 59.81 288 PRO A N 1
ATOM 2230 C CA . PRO A 1 288 ? 9.722 13.771 5.660 1.00 59.81 288 PRO A CA 1
ATOM 2231 C C . PRO A 1 288 ? 10.817 12.710 5.884 1.00 59.81 288 PRO A C 1
ATOM 2233 O O . PRO A 1 288 ? 11.054 12.297 7.017 1.00 59.81 288 PRO A O 1
ATOM 2236 N N . LEU A 1 289 ? 11.515 12.309 4.819 1.00 73.62 289 LEU A N 1
ATOM 2237 C CA . LEU A 1 289 ? 12.839 11.708 4.868 1.00 73.62 289 LEU A CA 1
ATOM 2238 C C . LEU A 1 289 ? 13.810 12.820 5.240 1.00 73.62 289 LEU A C 1
ATOM 2240 O O . LEU A 1 289 ? 14.002 13.763 4.470 1.00 73.62 289 LEU A O 1
ATOM 2244 N N . ILE A 1 290 ? 14.426 12.696 6.403 1.00 74.19 290 ILE A N 1
ATOM 2245 C CA . ILE A 1 290 ? 15.425 13.624 6.911 1.00 74.19 290 ILE A CA 1
ATOM 2246 C C . ILE A 1 290 ? 16.709 12.829 7.089 1.00 74.19 290 ILE A C 1
ATOM 2248 O O . ILE A 1 290 ? 16.741 11.862 7.839 1.00 74.19 290 ILE A O 1
ATOM 2252 N N . ILE A 1 291 ? 17.781 13.214 6.403 1.00 82.00 291 ILE A N 1
ATOM 2253 C CA . ILE A 1 291 ? 19.100 12.639 6.677 1.00 82.00 291 ILE A CA 1
ATOM 2254 C C . ILE A 1 291 ? 19.674 13.397 7.869 1.00 82.00 291 ILE A C 1
ATOM 2256 O O . ILE A 1 291 ? 19.956 14.589 7.773 1.00 82.00 291 ILE A O 1
ATOM 2260 N N . GLU A 1 292 ? 19.809 12.703 8.994 1.00 80.44 292 GLU A N 1
ATOM 2261 C CA . GLU A 1 292 ? 20.347 13.256 10.238 1.00 80.44 292 GLU A CA 1
ATOM 2262 C C . GLU A 1 292 ? 21.876 13.242 10.225 1.00 80.44 292 GLU A C 1
ATOM 2264 O O . GLU A 1 292 ? 22.509 14.168 10.726 1.00 80.44 292 GLU A O 1
ATOM 2269 N N . LYS A 1 293 ? 22.469 12.196 9.638 1.00 87.69 293 LYS A N 1
ATOM 2270 C CA . LYS A 1 293 ? 23.915 12.058 9.472 1.00 87.69 293 LYS A CA 1
ATOM 2271 C C . LYS A 1 293 ? 24.237 11.130 8.306 1.00 87.69 293 LYS A C 1
ATOM 2273 O O . LYS A 1 293 ? 23.607 10.089 8.151 1.00 87.69 293 LYS A O 1
ATOM 2278 N N . ALA A 1 294 ? 25.245 11.461 7.514 1.00 90.12 294 ALA A N 1
ATOM 2279 C CA . ALA A 1 294 ? 25.803 10.553 6.522 1.00 90.12 294 ALA A CA 1
ATOM 2280 C C . ALA A 1 294 ? 27.327 10.627 6.524 1.00 90.12 294 ALA A C 1
ATOM 2282 O O . ALA A 1 294 ? 27.894 11.714 6.495 1.00 90.12 294 ALA A O 1
ATOM 2283 N N . GLU A 1 295 ? 27.991 9.476 6.512 1.00 92.00 295 GLU A N 1
ATOM 2284 C CA . GLU A 1 295 ? 29.452 9.393 6.492 1.00 92.00 295 GLU A CA 1
ATOM 2285 C C . GLU A 1 295 ? 29.895 8.444 5.381 1.00 92.00 295 GLU A C 1
ATOM 2287 O O . GLU A 1 295 ? 29.453 7.296 5.317 1.00 92.00 295 GLU A O 1
ATOM 2292 N N . TYR A 1 296 ? 30.779 8.915 4.505 1.00 90.38 296 TYR A N 1
ATOM 2293 C CA . TYR A 1 296 ? 31.332 8.137 3.400 1.00 90.38 296 TYR A CA 1
ATOM 2294 C C . TYR A 1 296 ? 32.824 7.908 3.623 1.00 90.38 296 TYR A C 1
ATOM 2296 O O . TYR A 1 296 ? 33.574 8.858 3.849 1.00 90.38 296 TYR A O 1
ATOM 2304 N N . GLY A 1 297 ? 33.271 6.653 3.594 1.00 89.94 297 GLY A N 1
ATOM 2305 C CA . GLY A 1 297 ? 34.668 6.354 3.887 1.00 89.94 297 GLY A CA 1
ATOM 2306 C C . GLY A 1 297 ? 34.979 4.896 4.177 1.00 89.94 297 GLY A C 1
ATOM 2307 O O . GLY A 1 297 ? 34.185 3.991 3.910 1.00 89.94 297 GLY A O 1
ATOM 2308 N N . ARG A 1 298 ? 36.182 4.664 4.706 1.00 88.44 298 ARG A N 1
ATOM 2309 C CA . ARG A 1 298 ? 36.657 3.346 5.140 1.00 88.44 298 ARG A CA 1
ATOM 2310 C C . ARG A 1 298 ? 37.749 3.474 6.198 1.00 88.44 298 ARG A C 1
ATOM 2312 O O . ARG A 1 298 ? 38.610 4.344 6.119 1.00 88.44 298 ARG A O 1
ATOM 2319 N N . GLY A 1 299 ? 37.761 2.540 7.151 1.00 87.00 299 GLY A N 1
ATOM 2320 C CA . GLY A 1 299 ? 38.788 2.482 8.194 1.00 87.00 299 GLY A CA 1
ATOM 2321 C C . GLY A 1 299 ? 38.788 3.760 9.031 1.00 87.00 299 GLY A C 1
ATOM 2322 O O . GLY A 1 299 ? 37.765 4.080 9.633 1.00 87.00 299 GLY A O 1
ATOM 2323 N N . ASN A 1 300 ? 39.908 4.485 9.018 1.00 86.81 300 ASN A N 1
ATOM 2324 C CA . ASN A 1 300 ? 40.083 5.748 9.743 1.00 86.81 300 ASN A CA 1
ATOM 2325 C C . ASN A 1 300 ? 39.818 6.998 8.885 1.00 86.81 300 ASN A C 1
ATOM 2327 O O . ASN A 1 300 ? 39.930 8.107 9.398 1.00 86.81 300 ASN A O 1
ATOM 2331 N N . SER A 1 301 ? 39.458 6.837 7.608 1.00 86.62 301 SER A N 1
ATOM 2332 C CA . SER A 1 301 ? 39.210 7.955 6.695 1.00 86.62 301 SER A CA 1
ATOM 2333 C C . SER A 1 301 ? 37.728 8.030 6.338 1.00 86.62 301 SER A C 1
ATOM 2335 O O . SER A 1 301 ? 37.247 7.260 5.504 1.00 86.62 301 SER A O 1
ATOM 2337 N N . TRP A 1 302 ? 37.007 8.950 6.983 1.00 90.25 302 TRP A N 1
ATOM 2338 C CA . TRP A 1 302 ? 35.585 9.229 6.759 1.00 90.25 302 TRP A CA 1
ATOM 2339 C C . TRP A 1 302 ? 35.375 10.714 6.478 1.00 90.25 302 TRP A C 1
ATOM 2341 O O . TRP A 1 302 ? 36.033 11.558 7.082 1.00 90.25 302 TRP A O 1
ATOM 2351 N N . VAL A 1 303 ? 34.448 11.022 5.574 1.00 90.69 303 VAL A N 1
ATOM 2352 C CA . VAL A 1 303 ? 34.030 12.388 5.240 1.00 90.69 303 VAL A CA 1
ATOM 2353 C C . VAL A 1 303 ? 32.526 12.511 5.458 1.00 90.69 303 VAL A C 1
ATOM 2355 O O . VAL A 1 303 ? 31.765 11.591 5.145 1.00 90.69 303 VAL A O 1
ATOM 2358 N N . ASP A 1 304 ? 32.106 13.648 6.009 1.00 89.88 304 ASP A N 1
ATOM 2359 C CA . ASP A 1 304 ? 30.696 13.978 6.194 1.00 89.88 304 ASP A CA 1
ATOM 2360 C C . ASP A 1 304 ? 30.027 14.219 4.830 1.00 89.88 304 ASP A C 1
ATOM 2362 O O . ASP A 1 304 ? 30.444 15.076 4.049 1.00 89.88 304 ASP A O 1
ATOM 2366 N N . ALA A 1 305 ? 28.987 13.439 4.544 1.00 88.12 305 ALA A N 1
ATOM 2367 C CA . ALA A 1 305 ? 28.188 13.522 3.328 1.00 88.12 305 ALA A CA 1
ATOM 2368 C C . ALA A 1 305 ? 26.756 14.012 3.571 1.00 88.12 305 ALA A C 1
ATOM 2370 O O . ALA A 1 305 ? 25.946 14.018 2.641 1.00 88.12 305 ALA A O 1
ATOM 2371 N N . THR A 1 306 ? 26.432 14.442 4.791 1.00 82.06 306 THR A N 1
ATOM 2372 C CA . THR A 1 306 ? 25.069 14.768 5.231 1.00 82.06 306 THR A CA 1
ATOM 2373 C C . THR A 1 306 ? 24.431 15.818 4.326 1.00 82.06 306 THR A C 1
ATOM 2375 O O . THR A 1 306 ? 23.408 15.556 3.696 1.00 82.06 306 THR A O 1
ATOM 2378 N N . GLU A 1 307 ? 25.061 16.984 4.163 1.00 76.38 307 GLU A N 1
ATOM 2379 C CA . GLU A 1 307 ? 24.505 18.069 3.344 1.00 76.38 307 GLU A CA 1
ATOM 2380 C C . GLU A 1 307 ? 24.414 17.686 1.856 1.00 76.38 307 GLU A C 1
ATOM 2382 O O . GLU A 1 307 ? 23.431 17.993 1.172 1.00 76.38 307 GLU A O 1
ATOM 2387 N N . ALA A 1 308 ? 25.423 16.968 1.357 1.00 80.25 308 ALA A N 1
ATOM 2388 C CA . ALA A 1 308 ? 25.489 16.515 -0.027 1.00 80.25 308 ALA A CA 1
ATOM 2389 C C . ALA A 1 308 ? 24.356 15.532 -0.363 1.00 80.25 308 ALA A C 1
ATOM 2391 O O . ALA A 1 308 ? 23.811 15.578 -1.472 1.00 80.25 308 ALA A O 1
ATOM 2392 N N . LEU A 1 309 ? 23.982 14.661 0.574 1.00 82.25 309 LEU A N 1
ATOM 2393 C CA . LEU A 1 309 ? 22.868 13.735 0.405 1.00 82.25 309 LEU A CA 1
ATOM 2394 C C . LEU A 1 309 ? 21.519 14.407 0.647 1.00 82.25 309 LEU A C 1
ATOM 2396 O O . LEU A 1 309 ? 20.602 14.203 -0.148 1.00 82.25 309 LEU A O 1
ATOM 2400 N N . THR A 1 310 ? 21.406 15.291 1.640 1.00 75.50 310 THR A N 1
ATOM 2401 C CA . THR A 1 310 ? 20.173 16.049 1.900 1.00 75.50 310 THR A CA 1
ATOM 2402 C C . THR A 1 310 ? 19.756 16.875 0.685 1.00 75.50 310 THR A C 1
ATOM 2404 O O . THR A 1 310 ? 18.601 16.823 0.264 1.00 75.50 310 THR A O 1
ATOM 2407 N N . LYS A 1 311 ? 20.704 17.551 0.015 1.00 75.94 311 LYS A N 1
ATOM 2408 C CA . LYS A 1 311 ? 20.449 18.302 -1.233 1.00 75.94 311 LYS A CA 1
ATOM 2409 C C . LYS A 1 311 ? 19.980 17.434 -2.400 1.00 75.94 311 LYS A C 1
ATOM 2411 O O . LYS A 1 311 ? 19.474 17.975 -3.386 1.00 75.94 311 LYS A O 1
ATOM 2416 N N . ARG A 1 312 ? 20.147 16.113 -2.316 1.00 70.69 312 ARG A N 1
ATOM 2417 C CA . ARG A 1 312 ? 19.732 15.129 -3.325 1.00 70.69 312 ARG A CA 1
ATOM 2418 C C . ARG A 1 312 ? 18.441 14.405 -2.954 1.00 70.69 312 ARG A C 1
ATOM 2420 O O . ARG A 1 312 ? 17.919 13.679 -3.795 1.00 70.69 312 ARG A O 1
ATOM 2427 N N . ILE A 1 313 ? 17.885 14.649 -1.764 1.00 71.81 313 ILE A N 1
ATOM 2428 C CA . ILE A 1 313 ? 16.538 14.190 -1.430 1.00 71.81 313 ILE A CA 1
ATOM 2429 C C . ILE A 1 313 ? 15.576 14.839 -2.417 1.00 71.81 313 ILE A C 1
ATOM 2431 O O . ILE A 1 313 ? 15.500 16.064 -2.559 1.00 71.81 313 ILE A O 1
ATOM 2435 N N . ARG A 1 314 ? 14.850 14.004 -3.145 1.00 59.81 314 ARG A N 1
ATOM 2436 C CA . ARG A 1 314 ? 13.783 14.439 -4.033 1.00 59.81 314 ARG A CA 1
ATOM 2437 C C . ARG A 1 314 ? 12.560 13.692 -3.591 1.00 59.81 314 ARG A C 1
ATOM 2439 O O . ARG A 1 314 ? 12.529 12.468 -3.640 1.00 59.81 314 ARG A O 1
ATOM 2446 N N . GLY A 1 315 ? 11.595 14.453 -3.095 1.00 48.47 315 GLY A N 1
ATOM 2447 C CA . GLY A 1 315 ? 10.301 13.886 -2.839 1.00 48.47 315 GLY A CA 1
ATOM 2448 C C . GLY A 1 315 ? 10.314 12.759 -1.806 1.00 48.47 315 GLY A C 1
ATOM 2449 O O . GLY A 1 315 ? 9.956 11.625 -2.089 1.00 48.47 315 GLY A O 1
ATOM 2450 N N . ASN A 1 316 ? 10.790 13.047 -0.600 1.00 59.12 316 ASN A N 1
ATOM 2451 C CA . ASN A 1 316 ? 10.822 12.058 0.475 1.00 59.12 316 ASN A CA 1
ATOM 2452 C C . ASN A 1 316 ? 11.676 10.802 0.240 1.00 59.12 316 ASN A C 1
ATOM 2454 O O . ASN A 1 316 ? 11.546 9.821 0.969 1.00 59.12 316 ASN A O 1
ATOM 2458 N N . ARG A 1 317 ? 12.541 10.813 -0.776 1.00 61.78 317 ARG A N 1
ATOM 2459 C CA . ARG A 1 317 ? 13.392 9.685 -1.144 1.00 61.78 317 ARG A CA 1
ATOM 2460 C C . ARG A 1 317 ? 14.808 10.163 -1.443 1.00 61.78 317 ARG A C 1
ATOM 2462 O O . ARG A 1 317 ? 15.009 11.211 -2.058 1.00 61.78 317 ARG A O 1
ATOM 2469 N N . LEU A 1 318 ? 15.787 9.358 -1.037 1.00 73.94 318 LEU A N 1
ATOM 2470 C CA . LEU A 1 318 ? 17.179 9.477 -1.450 1.00 73.94 318 LEU A CA 1
ATOM 2471 C C . LEU A 1 318 ? 17.497 8.310 -2.391 1.00 73.94 318 LEU A C 1
ATOM 2473 O O . LEU A 1 318 ? 17.422 7.151 -1.995 1.00 73.94 318 LEU A O 1
ATOM 2477 N N . SER A 1 319 ? 17.838 8.609 -3.643 1.00 64.56 319 SER A N 1
ATOM 2478 C CA . SER A 1 319 ? 18.368 7.628 -4.592 1.00 64.56 319 SER A CA 1
ATOM 2479 C C . SER A 1 319 ? 19.681 8.166 -5.134 1.00 64.56 319 SER A C 1
ATOM 2481 O O . SER A 1 319 ? 19.716 9.232 -5.745 1.00 64.56 319 SER A O 1
ATOM 2483 N N . ILE A 1 320 ? 20.767 7.460 -4.840 1.00 71.25 320 ILE A N 1
ATOM 2484 C CA . ILE A 1 320 ? 22.117 7.860 -5.222 1.00 71.25 320 ILE A CA 1
ATOM 2485 C C . ILE A 1 320 ? 22.886 6.647 -5.723 1.00 71.25 320 ILE A C 1
ATOM 2487 O O . ILE A 1 320 ? 22.704 5.529 -5.239 1.00 71.25 320 ILE A O 1
ATOM 2491 N N . ARG A 1 321 ? 23.793 6.897 -6.661 1.00 68.88 321 ARG A N 1
ATOM 2492 C CA . ARG A 1 321 ? 24.908 6.003 -6.944 1.00 68.88 321 ARG A CA 1
ATOM 2493 C C . ARG A 1 321 ? 26.092 6.488 -6.116 1.00 68.88 321 ARG A C 1
ATOM 2495 O O . ARG A 1 321 ? 26.380 7.683 -6.108 1.00 68.88 321 ARG A O 1
ATOM 2502 N N . ILE A 1 322 ? 26.718 5.583 -5.372 1.00 65.19 322 ILE A N 1
ATOM 2503 C CA . ILE A 1 322 ? 27.882 5.925 -4.553 1.00 65.19 322 ILE A CA 1
ATOM 2504 C C . ILE A 1 322 ? 29.078 6.099 -5.495 1.00 65.19 322 ILE A C 1
ATOM 2506 O O . ILE A 1 322 ? 29.541 5.128 -6.091 1.00 65.19 322 ILE A O 1
ATOM 2510 N N . GLU A 1 323 ? 29.536 7.340 -5.644 1.00 72.75 323 GLU A N 1
ATOM 2511 C CA . GLU A 1 323 ? 30.677 7.729 -6.476 1.00 72.75 323 GLU A CA 1
ATOM 2512 C C . GLU A 1 323 ? 31.526 8.772 -5.741 1.00 72.75 323 GLU A C 1
ATOM 2514 O O . GLU A 1 323 ? 31.009 9.574 -4.962 1.00 72.75 323 GLU A O 1
ATOM 2519 N N . ASP A 1 324 ? 32.829 8.803 -6.020 1.00 74.00 324 ASP A N 1
ATOM 2520 C CA . ASP A 1 324 ? 33.772 9.717 -5.355 1.00 74.00 324 ASP A CA 1
ATOM 2521 C C . ASP A 1 324 ? 33.527 11.197 -5.701 1.00 74.00 324 ASP A C 1
ATOM 2523 O O . ASP A 1 324 ? 33.990 12.102 -5.014 1.00 74.00 324 ASP A O 1
ATOM 2527 N N . THR A 1 325 ? 32.721 11.470 -6.724 1.00 69.38 325 THR A N 1
ATOM 2528 C CA . THR A 1 325 ? 32.259 12.817 -7.088 1.00 69.38 325 THR A CA 1
ATOM 2529 C C . THR A 1 325 ? 31.232 13.390 -6.103 1.00 69.38 325 THR A C 1
ATOM 2531 O O . THR A 1 325 ? 30.892 14.570 -6.185 1.00 69.38 325 THR A O 1
ATOM 2534 N N . LEU A 1 326 ? 30.722 12.579 -5.165 1.00 64.38 326 LEU A N 1
ATOM 2535 C CA . LEU A 1 326 ? 29.676 12.980 -4.229 1.00 64.38 326 LEU A CA 1
ATOM 2536 C C . LEU A 1 326 ? 30.188 13.951 -3.149 1.00 64.38 326 LEU A C 1
ATOM 2538 O O . LEU A 1 326 ? 29.509 14.943 -2.872 1.00 64.38 326 LEU A O 1
ATOM 2542 N N . VAL A 1 327 ? 31.360 13.656 -2.567 1.00 78.69 327 VAL A N 1
ATOM 2543 C CA . VAL A 1 327 ? 32.042 14.439 -1.509 1.00 78.69 327 VAL A CA 1
ATOM 2544 C C . VAL A 1 327 ? 33.578 14.390 -1.599 1.00 78.69 327 VAL A C 1
ATOM 2546 O O . VAL A 1 327 ? 34.271 14.792 -0.668 1.00 78.69 327 VAL A O 1
ATOM 2549 N N . GLY A 1 328 ? 34.125 13.909 -2.718 1.00 78.00 328 GLY A N 1
ATOM 2550 C CA . GLY A 1 328 ? 35.548 13.612 -2.868 1.00 78.00 328 GLY A CA 1
ATOM 2551 C C . GLY A 1 328 ? 35.886 12.161 -2.518 1.00 78.00 328 GLY A C 1
ATOM 2552 O O . GLY A 1 328 ? 35.036 11.384 -2.078 1.00 78.00 328 GLY A O 1
ATOM 2553 N N . ASP A 1 329 ? 37.152 11.803 -2.732 1.00 82.81 329 ASP A N 1
ATOM 2554 C CA . ASP A 1 329 ? 37.685 10.476 -2.432 1.00 82.81 329 ASP A CA 1
ATOM 2555 C C . ASP A 1 329 ? 38.379 10.468 -1.050 1.00 82.81 329 ASP A C 1
ATOM 2557 O O . ASP A 1 329 ? 39.522 10.920 -0.941 1.00 82.81 329 ASP A O 1
ATOM 2561 N N . PRO A 1 330 ? 37.735 9.941 0.011 1.00 84.25 330 PRO A N 1
ATOM 2562 C CA . PRO A 1 330 ? 38.341 9.865 1.343 1.00 84.25 330 PRO A CA 1
ATOM 2563 C C . PRO A 1 330 ? 39.409 8.767 1.482 1.00 84.25 330 PRO A C 1
ATOM 2565 O O . PRO A 1 330 ? 40.157 8.760 2.458 1.00 84.25 330 PRO A O 1
ATOM 2568 N N . ALA A 1 331 ? 39.466 7.805 0.559 1.00 81.69 331 ALA A N 1
ATOM 2569 C CA . ALA A 1 331 ? 40.352 6.644 0.628 1.00 81.69 331 ALA A CA 1
ATOM 2570 C C . ALA A 1 331 ? 40.695 6.140 -0.792 1.00 81.69 331 ALA A C 1
ATOM 2572 O O . ALA A 1 331 ? 40.077 5.176 -1.267 1.00 81.69 331 ALA A O 1
ATOM 2573 N N . PRO A 1 332 ? 41.671 6.776 -1.474 1.00 82.44 332 PRO A N 1
ATOM 2574 C CA . PRO A 1 332 ? 41.950 6.514 -2.882 1.00 82.44 332 PRO A CA 1
ATOM 2575 C C . PRO A 1 332 ? 42.319 5.069 -3.197 1.00 82.44 332 PRO A C 1
ATOM 2577 O O . PRO A 1 332 ? 43.116 4.447 -2.497 1.00 82.44 332 PRO A O 1
ATOM 2580 N N . GLY A 1 333 ? 41.745 4.540 -4.281 1.00 79.56 333 GLY A N 1
ATOM 2581 C CA . GLY A 1 333 ? 42.015 3.180 -4.766 1.00 79.56 333 GLY A CA 1
ATOM 2582 C C . GLY A 1 333 ? 41.356 2.062 -3.951 1.00 79.56 333 GLY A C 1
ATOM 2583 O O . GLY A 1 333 ? 41.655 0.889 -4.171 1.00 79.56 333 GLY A O 1
ATOM 2584 N N . VAL A 1 334 ? 40.459 2.396 -3.017 1.00 82.06 334 VAL A N 1
ATOM 2585 C CA . VAL A 1 334 ? 39.833 1.431 -2.108 1.00 82.06 334 VAL A CA 1
ATOM 2586 C C . VAL A 1 334 ? 38.305 1.572 -2.116 1.00 82.06 334 VAL A C 1
ATOM 2588 O O . VAL A 1 334 ? 37.766 2.676 -2.102 1.00 82.06 334 VAL A O 1
ATOM 2591 N N . SER A 1 335 ? 37.588 0.439 -2.097 1.00 79.06 335 SER A N 1
ATOM 2592 C CA . SER A 1 335 ? 36.122 0.422 -1.949 1.00 79.06 335 SER A CA 1
ATOM 2593 C C . SER A 1 335 ? 35.712 1.002 -0.595 1.00 79.06 335 SER A C 1
ATOM 2595 O O . SER A 1 335 ? 36.200 0.525 0.435 1.00 79.06 335 SER A O 1
ATOM 2597 N N . LYS A 1 336 ? 34.804 1.982 -0.603 1.00 86.81 336 LYS A N 1
ATOM 2598 C CA . LYS A 1 336 ? 34.280 2.687 0.579 1.00 86.81 336 LYS A CA 1
ATOM 2599 C C . LYS A 1 336 ? 32.870 2.218 0.931 1.00 86.81 336 LYS A C 1
ATOM 2601 O O . LYS A 1 336 ? 32.201 1.571 0.128 1.00 86.81 336 LYS A O 1
ATOM 2606 N N . SER A 1 337 ? 32.426 2.567 2.130 1.00 83.69 337 SER A N 1
ATOM 2607 C CA . SER A 1 337 ? 31.070 2.328 2.614 1.00 83.69 337 SER A CA 1
ATOM 2608 C C . SER A 1 337 ? 30.393 3.654 2.942 1.00 83.69 337 SER A C 1
ATOM 2610 O O . SER A 1 337 ? 31.055 4.629 3.298 1.00 83.69 337 SER A O 1
ATOM 2612 N N . LEU A 1 338 ? 29.069 3.677 2.824 1.00 86.31 338 LEU A N 1
ATOM 2613 C CA . LEU A 1 338 ? 28.233 4.772 3.293 1.00 86.31 338 LEU A CA 1
ATOM 2614 C C . LEU A 1 338 ? 27.537 4.318 4.573 1.00 86.31 338 LEU A C 1
ATOM 2616 O O . LEU A 1 338 ? 26.873 3.285 4.563 1.00 86.31 338 LEU A O 1
ATOM 2620 N N . LYS A 1 339 ? 27.693 5.092 5.643 1.00 89.00 339 LYS A N 1
ATOM 2621 C CA . LYS A 1 339 ? 26.895 4.979 6.863 1.00 89.00 339 LYS A CA 1
ATOM 2622 C C . LYS A 1 339 ? 25.837 6.063 6.841 1.00 89.00 339 LYS A C 1
ATOM 2624 O O . LYS A 1 339 ? 26.155 7.210 6.516 1.00 89.00 339 LYS A O 1
ATOM 2629 N N . LEU A 1 340 ? 24.604 5.712 7.177 1.00 86.38 340 LEU A N 1
ATOM 2630 C CA . LEU A 1 340 ? 23.484 6.645 7.110 1.00 86.38 340 LEU A CA 1
ATOM 2631 C C . LEU A 1 340 ? 22.654 6.572 8.386 1.00 86.38 340 LEU A C 1
ATOM 2633 O O . LEU A 1 340 ? 22.173 5.512 8.770 1.00 86.38 340 LEU A O 1
ATOM 2637 N N . THR A 1 341 ? 22.447 7.727 9.001 1.00 85.00 341 THR A N 1
ATOM 2638 C CA . THR A 1 341 ? 21.435 7.963 10.021 1.00 85.00 341 THR A CA 1
ATOM 2639 C C . THR A 1 341 ? 20.374 8.865 9.415 1.00 85.00 341 THR A C 1
ATOM 2641 O O . THR A 1 341 ? 20.666 9.987 8.997 1.00 85.00 341 THR A O 1
ATOM 2644 N N . TYR A 1 342 ? 19.139 8.396 9.338 1.00 82.88 342 TYR A N 1
ATOM 2645 C CA . TYR A 1 342 ? 18.047 9.165 8.755 1.00 82.88 342 TYR A CA 1
ATOM 2646 C C . TYR A 1 342 ? 16.737 8.886 9.476 1.00 82.88 342 TYR A C 1
ATOM 2648 O O . TYR A 1 342 ? 16.530 7.784 9.973 1.00 82.88 342 TYR A O 1
ATOM 2656 N N . SER A 1 343 ? 15.840 9.864 9.509 1.00 70.94 343 SER A N 1
ATOM 2657 C CA . SER A 1 343 ? 14.452 9.659 9.894 1.00 70.94 343 SER A CA 1
ATOM 2658 C C . SER A 1 343 ? 13.566 9.529 8.663 1.00 70.94 343 SER A C 1
ATOM 2660 O O . SER A 1 343 ? 13.628 10.344 7.749 1.00 70.94 343 SER A O 1
ATOM 2662 N N . LEU A 1 344 ? 12.735 8.489 8.626 1.00 66.56 344 LEU A N 1
ATOM 2663 C CA . LEU A 1 344 ? 11.683 8.306 7.627 1.00 66.56 344 LEU A CA 1
ATOM 2664 C C . LEU A 1 344 ? 10.389 8.017 8.378 1.00 66.56 344 LEU A C 1
ATOM 2666 O O . LEU A 1 344 ? 10.330 7.069 9.156 1.00 66.56 344 LEU A O 1
ATOM 2670 N N . GLY A 1 345 ? 9.352 8.831 8.185 1.00 58.84 345 GLY A N 1
ATOM 2671 C CA . GLY A 1 345 ? 8.116 8.607 8.938 1.00 58.84 345 GLY A CA 1
ATOM 2672 C C . GLY A 1 345 ? 8.206 8.951 10.428 1.00 58.84 345 GLY A C 1
ATOM 2673 O O . GLY A 1 345 ? 7.394 8.447 11.191 1.00 58.84 345 GLY A O 1
ATOM 2674 N N . GLY A 1 346 ? 9.194 9.752 10.851 1.00 53.00 346 GLY A N 1
ATOM 2675 C CA . GLY A 1 346 ? 9.481 10.019 12.271 1.00 53.00 346 GLY A CA 1
ATOM 2676 C C . GLY A 1 346 ? 10.396 8.984 12.943 1.00 53.00 346 GLY A C 1
ATOM 2677 O O . GLY A 1 346 ? 10.940 9.252 14.010 1.00 53.00 346 GLY A O 1
ATOM 2678 N N . ARG A 1 347 ? 10.661 7.850 12.283 1.00 55.78 347 ARG A N 1
ATOM 2679 C CA . ARG A 1 347 ? 11.542 6.793 12.785 1.00 55.78 347 ARG A CA 1
ATOM 2680 C C . ARG A 1 347 ? 12.987 7.036 12.375 1.00 55.78 347 ARG A C 1
ATOM 2682 O O . ARG A 1 347 ? 13.286 6.971 11.184 1.00 55.78 347 ARG A O 1
ATOM 2689 N N . ARG A 1 348 ? 13.884 7.201 13.349 1.00 71.31 348 ARG A N 1
ATOM 2690 C CA . ARG A 1 348 ? 15.339 7.194 13.136 1.00 71.31 348 ARG A CA 1
ATOM 2691 C C . ARG A 1 348 ? 15.831 5.783 12.797 1.00 71.31 348 ARG A C 1
ATOM 2693 O O . ARG A 1 348 ? 15.511 4.813 13.484 1.00 71.31 348 ARG A O 1
ATOM 2700 N N . ILE A 1 349 ? 16.606 5.674 11.729 1.00 75.94 349 ILE A N 1
ATOM 2701 C CA . ILE A 1 349 ? 17.194 4.446 11.198 1.00 75.94 349 ILE A CA 1
ATOM 2702 C C . ILE A 1 349 ? 18.690 4.694 11.027 1.00 75.94 349 ILE A C 1
ATOM 2704 O O . ILE A 1 349 ? 19.089 5.719 10.479 1.00 75.94 349 ILE A O 1
ATOM 2708 N N . GLU A 1 350 ? 19.502 3.754 11.502 1.00 83.12 350 GLU A N 1
ATOM 2709 C CA . GLU A 1 350 ? 20.958 3.746 11.352 1.00 83.12 350 GLU A CA 1
ATOM 2710 C C . GLU A 1 350 ? 21.358 2.514 10.534 1.00 83.12 350 GLU A C 1
ATOM 2712 O O . GLU A 1 350 ? 20.938 1.399 10.853 1.00 83.12 350 GLU A O 1
ATOM 2717 N N . THR A 1 351 ? 22.125 2.721 9.462 1.00 71.81 351 THR A N 1
ATOM 2718 C CA . THR A 1 351 ? 22.597 1.674 8.536 1.00 71.81 351 THR A CA 1
ATOM 2719 C C . THR A 1 351 ? 24.096 1.723 8.336 1.00 71.81 351 THR A C 1
ATOM 2721 O O . THR A 1 351 ? 24.618 2.860 8.201 1.00 71.81 351 THR A O 1
#